Protein AF-A0A2V8IZX6-F1 (afdb_monomer)

Structure (mmCIF, N/CA/C/O backbone):
data_AF-A0A2V8IZX6-F1
#
_entry.id   AF-A0A2V8IZX6-F1
#
loop_
_atom_site.group_PDB
_atom_site.id
_atom_site.type_symbol
_atom_site.label_atom_id
_atom_site.label_alt_id
_atom_site.label_comp_id
_atom_site.label_asym_id
_atom_site.label_entity_id
_atom_site.label_seq_id
_atom_site.pdbx_PDB_ins_code
_atom_site.Cartn_x
_atom_site.Cartn_y
_atom_site.Cartn_z
_atom_site.occupancy
_atom_site.B_iso_or_equiv
_atom_site.auth_seq_id
_atom_site.auth_comp_id
_atom_site.auth_asym_id
_atom_site.auth_atom_id
_atom_site.pdbx_PDB_model_num
ATOM 1 N N . THR A 1 1 ? -26.760 4.101 12.191 1.00 66.50 1 THR A N 1
ATOM 2 C CA . THR A 1 1 ? -27.016 4.924 10.979 1.00 66.50 1 THR A CA 1
ATOM 3 C C . THR A 1 1 ? -25.782 5.778 10.723 1.00 66.50 1 THR A C 1
ATOM 5 O O . THR A 1 1 ? -24.900 5.763 11.568 1.00 66.50 1 THR A O 1
ATOM 8 N N . ALA A 1 2 ? -25.660 6.506 9.605 1.00 76.25 2 ALA A N 1
ATOM 9 C CA . ALA A 1 2 ? -24.475 7.358 9.379 1.00 76.25 2 ALA A CA 1
ATOM 10 C C . ALA A 1 2 ? -24.250 8.375 10.521 1.00 76.25 2 ALA A C 1
ATOM 12 O O . ALA A 1 2 ? -23.124 8.618 10.926 1.00 76.25 2 ALA A O 1
ATOM 13 N N . GLN A 1 3 ? -25.335 8.869 11.128 1.00 72.94 3 GLN A N 1
ATOM 14 C CA . GLN A 1 3 ? -25.309 9.827 12.242 1.00 72.94 3 GLN A CA 1
ATOM 15 C C . GLN A 1 3 ? -24.683 9.299 13.544 1.00 72.94 3 GLN A C 1
ATOM 17 O O . GLN A 1 3 ? -24.352 10.097 14.414 1.00 72.94 3 GLN A O 1
ATOM 22 N N . THR A 1 4 ? -24.560 7.978 13.707 1.00 79.88 4 THR A N 1
ATOM 23 C CA . THR A 1 4 ? -24.037 7.354 14.934 1.00 79.88 4 THR A CA 1
ATOM 24 C C . THR A 1 4 ? -22.593 6.879 14.789 1.00 79.88 4 THR A C 1
ATOM 26 O O . THR A 1 4 ? -22.077 6.261 15.714 1.00 79.88 4 THR A O 1
ATOM 29 N N . LEU A 1 5 ? -21.968 7.081 13.626 1.00 85.12 5 LEU A N 1
ATOM 30 C CA . LEU A 1 5 ? -20.585 6.672 13.391 1.00 85.12 5 LEU A CA 1
ATOM 31 C C . LEU A 1 5 ? -19.606 7.715 13.946 1.00 85.12 5 LEU A C 1
ATOM 33 O O . LEU A 1 5 ? -19.949 8.901 14.010 1.00 85.12 5 LEU A O 1
ATOM 37 N N . PRO A 1 6 ? -18.384 7.300 14.325 1.00 87.75 6 PRO A N 1
ATOM 38 C CA . PRO A 1 6 ? -17.321 8.239 14.647 1.00 87.75 6 PRO A CA 1
ATOM 39 C C . PRO A 1 6 ? -17.059 9.183 13.471 1.00 87.75 6 PRO A C 1
ATOM 41 O O . PRO A 1 6 ? -16.964 8.744 12.327 1.00 87.75 6 PRO A O 1
ATOM 44 N N . LYS A 1 7 ? -16.930 10.480 13.769 1.00 89.75 7 LYS A N 1
ATOM 45 C CA . LYS A 1 7 ? -16.654 11.532 12.779 1.00 89.75 7 LYS A CA 1
ATOM 46 C C . LYS A 1 7 ? -15.179 11.524 12.386 1.00 89.75 7 LYS A C 1
ATOM 48 O O . LYS A 1 7 ? -14.404 12.359 12.851 1.00 89.75 7 LYS A O 1
ATOM 53 N N . TRP A 1 8 ? -14.786 10.518 11.621 1.00 94.25 8 TRP A N 1
ATOM 54 C CA . TRP A 1 8 ? -13.411 10.324 11.155 1.00 94.25 8 TRP A CA 1
ATOM 55 C C . TRP A 1 8 ? -13.201 10.796 9.722 1.00 94.25 8 TRP A C 1
ATOM 57 O O . TRP A 1 8 ? -12.090 10.708 9.214 1.00 94.25 8 TRP A O 1
ATOM 67 N N . GLU A 1 9 ? -14.241 11.289 9.054 1.00 95.50 9 GLU A N 1
ATOM 68 C CA . GLU A 1 9 ? -14.089 11.819 7.710 1.00 95.50 9 GLU A CA 1
ATOM 69 C C . GLU A 1 9 ? -13.150 13.038 7.693 1.00 95.50 9 GLU A C 1
ATOM 71 O O . GLU A 1 9 ? -13.194 13.920 8.568 1.00 95.50 9 GLU A O 1
ATOM 76 N N . GLY A 1 10 ? -12.284 13.081 6.682 1.00 96.25 10 GLY A N 1
ATOM 77 C CA . GLY A 1 10 ? -11.311 14.149 6.478 1.00 96.25 10 GLY A CA 1
ATOM 78 C C . GLY A 1 10 ? -9.961 13.640 5.990 1.00 96.25 10 GLY A C 1
ATOM 79 O O . GLY A 1 10 ? -9.836 12.515 5.507 1.00 96.25 10 GLY A O 1
ATOM 80 N N . TRP A 1 11 ? -8.952 14.493 6.141 1.00 97.19 11 TRP A N 1
ATOM 81 C CA . TRP A 1 11 ? -7.611 14.286 5.601 1.00 97.19 11 TRP A CA 1
ATOM 82 C C . TRP A 1 11 ? -6.598 14.134 6.725 1.00 97.19 11 TRP A C 1
ATOM 84 O O . TRP A 1 11 ? -6.593 14.919 7.677 1.00 97.19 11 TRP A O 1
ATOM 94 N N . TYR A 1 12 ? -5.727 13.136 6.613 1.00 97.31 12 TYR A N 1
ATOM 95 C CA . TYR A 1 12 ? -4.764 12.774 7.649 1.00 97.31 12 TYR A CA 1
ATOM 96 C C . TYR A 1 12 ? -3.358 12.613 7.080 1.00 97.31 12 TYR A C 1
ATOM 98 O O . TYR A 1 12 ? -3.178 12.305 5.911 1.00 97.31 12 TYR A O 1
ATOM 106 N N . THR A 1 13 ? -2.340 12.750 7.926 1.00 95.69 13 THR A N 1
ATOM 107 C CA . THR A 1 13 ? -0.953 12.390 7.583 1.00 95.69 13 THR A CA 1
ATOM 108 C C . THR A 1 13 ? -0.355 11.508 8.664 1.00 95.69 13 THR A C 1
ATOM 110 O O . THR A 1 13 ? -0.619 11.737 9.847 1.00 95.69 13 THR A O 1
ATOM 113 N N . ARG A 1 14 ? 0.504 10.557 8.291 1.00 95.38 14 ARG A N 1
ATOM 114 C CA . ARG A 1 14 ? 1.238 9.735 9.265 1.00 95.38 14 ARG A CA 1
ATOM 115 C C . ARG A 1 14 ? 2.231 10.578 10.074 1.00 95.38 14 ARG A C 1
ATOM 117 O O . ARG A 1 14 ? 2.970 11.392 9.522 1.00 95.38 14 ARG A O 1
ATOM 124 N N . GLY A 1 15 ? 2.244 10.365 11.383 1.00 93.81 15 GLY A N 1
ATOM 125 C CA . GLY A 1 15 ? 3.168 10.943 12.354 1.00 93.81 15 GLY A CA 1
ATOM 126 C C . GLY A 1 15 ? 4.200 9.928 12.854 1.00 93.81 15 GLY A C 1
ATOM 127 O O . GLY A 1 15 ? 4.375 8.866 12.263 1.00 93.81 15 GLY A O 1
ATOM 128 N N . ALA A 1 16 ? 4.896 10.287 13.941 1.00 93.31 16 ALA A N 1
ATOM 129 C CA . ALA A 1 16 ? 5.906 9.463 14.625 1.00 93.31 16 ALA A CA 1
ATOM 130 C C . ALA A 1 16 ? 6.938 8.804 13.687 1.00 93.31 16 ALA A C 1
ATOM 132 O O . ALA A 1 16 ? 7.271 7.632 13.848 1.00 93.31 16 ALA A O 1
ATOM 133 N N . ARG A 1 17 ? 7.442 9.558 12.694 1.00 93.44 17 ARG A N 1
ATOM 134 C CA . ARG A 1 17 ? 8.312 9.038 11.620 1.00 93.44 17 ARG A CA 1
ATOM 135 C C . ARG A 1 17 ? 9.545 8.300 12.137 1.00 93.44 17 ARG A C 1
ATOM 137 O O . ARG A 1 17 ? 9.903 7.288 11.553 1.00 93.44 17 ARG A O 1
ATOM 144 N N . GLU A 1 18 ? 10.159 8.774 13.218 1.00 93.75 18 GLU A N 1
ATOM 145 C CA . GLU A 1 18 ? 11.368 8.163 13.797 1.00 93.75 18 GLU A CA 1
ATOM 146 C C . GLU A 1 18 ? 11.088 6.847 14.545 1.00 93.75 18 GLU A C 1
ATOM 148 O O . GLU A 1 18 ? 12.003 6.074 14.803 1.00 93.75 18 GLU A O 1
ATOM 153 N N . GLU A 1 19 ? 9.821 6.554 14.856 1.00 93.12 19 GLU A N 1
ATOM 154 C CA . GLU A 1 19 ? 9.397 5.317 15.528 1.00 93.12 19 GLU A CA 1
ATOM 155 C C . GLU A 1 19 ? 8.965 4.226 14.529 1.00 93.12 19 GLU A C 1
ATOM 157 O O . GLU A 1 19 ? 8.764 3.072 14.907 1.00 93.12 19 GLU A O 1
ATOM 162 N N . GLN A 1 20 ? 8.822 4.562 13.240 1.00 94.75 20 GLN A N 1
ATOM 163 C CA . GLN A 1 20 ? 8.325 3.627 12.229 1.00 94.75 20 GLN A CA 1
ATOM 164 C C . GLN A 1 20 ? 9.469 2.770 11.677 1.00 94.75 20 GLN A C 1
ATOM 166 O O . GLN A 1 20 ? 10.195 3.186 10.772 1.00 94.75 20 GLN A O 1
ATOM 171 N N . TRP A 1 21 ? 9.634 1.544 12.178 1.00 93.31 21 TRP A N 1
ATOM 172 C CA . TRP A 1 21 ? 10.632 0.622 11.616 1.00 93.31 21 TRP A CA 1
ATOM 173 C C . TRP A 1 21 ? 10.356 0.270 10.151 1.00 93.31 21 TRP A C 1
ATOM 175 O O . TRP A 1 21 ? 11.279 -0.019 9.391 1.00 93.31 21 TRP A O 1
ATOM 185 N N . THR A 1 22 ? 9.091 0.353 9.736 1.00 93.69 22 THR A N 1
ATOM 186 C CA . THR A 1 22 ? 8.635 0.069 8.374 1.00 93.69 22 THR A CA 1
ATOM 187 C C . THR A 1 22 ? 9.190 1.031 7.327 1.00 93.69 22 THR A C 1
ATOM 189 O O . THR A 1 22 ? 9.052 0.795 6.129 1.00 93.69 22 THR A O 1
ATOM 192 N N . TYR A 1 23 ? 9.834 2.116 7.757 1.00 92.81 23 TYR A N 1
ATOM 193 C CA . TYR A 1 23 ? 10.462 3.089 6.871 1.00 92.81 23 TYR A CA 1
ATOM 194 C C . TYR A 1 23 ? 11.852 2.645 6.397 1.00 92.81 23 TYR A C 1
ATOM 196 O O . TYR A 1 23 ? 12.439 3.303 5.544 1.00 92.81 23 TYR A O 1
ATOM 204 N N . GLY A 1 24 ? 12.393 1.544 6.933 1.00 89.44 24 GLY A N 1
ATOM 205 C CA . GLY A 1 24 ? 13.645 0.923 6.481 1.00 89.44 24 GLY A CA 1
ATOM 206 C C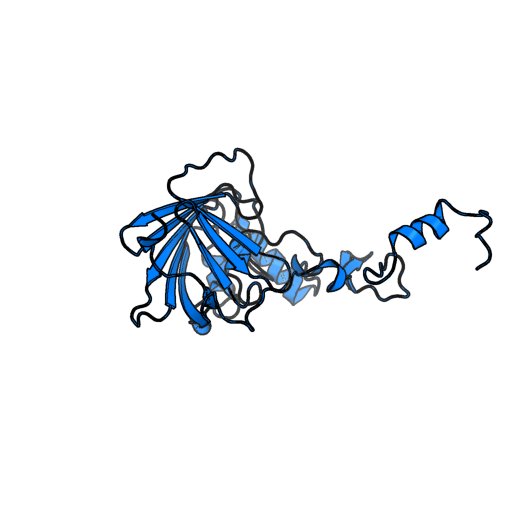 . GLY A 1 24 ? 14.921 1.683 6.861 1.00 89.44 24 GLY A C 1
ATOM 207 O O . GLY A 1 24 ? 15.956 1.065 7.066 1.00 89.44 24 GLY A O 1
ATOM 208 N N . ARG A 1 25 ? 14.850 3.007 7.054 1.00 89.81 25 ARG A N 1
ATOM 209 C CA . ARG A 1 25 ? 15.983 3.849 7.486 1.00 89.81 25 ARG A CA 1
ATOM 210 C C . ARG A 1 25 ? 16.183 3.943 9.005 1.00 89.81 25 ARG A C 1
ATOM 212 O O . ARG A 1 25 ? 17.215 4.433 9.449 1.00 89.81 25 ARG A O 1
ATOM 219 N N . ASN A 1 26 ? 15.191 3.526 9.796 1.00 91.69 26 ASN A N 1
ATOM 220 C CA . ASN A 1 26 ? 15.178 3.720 11.256 1.00 91.69 26 ASN A CA 1
ATOM 221 C C . ASN A 1 26 ? 15.740 2.525 12.044 1.00 91.69 26 ASN A C 1
ATOM 223 O O . ASN A 1 26 ? 16.040 2.652 13.228 1.00 91.69 26 ASN A O 1
ATOM 227 N N . LEU A 1 27 ? 15.876 1.359 11.405 1.00 90.81 27 LEU A N 1
ATOM 228 C CA . LEU A 1 27 ? 16.481 0.164 11.990 1.00 90.81 27 LEU A CA 1
ATOM 229 C C . LEU A 1 27 ? 17.697 -0.265 11.174 1.00 90.81 27 LEU A C 1
ATOM 231 O O . LEU A 1 27 ? 17.768 -0.039 9.972 1.00 90.81 27 LEU A O 1
ATOM 235 N N . GLN A 1 28 ? 18.636 -0.945 11.831 1.00 93.06 28 GLN A N 1
ATOM 236 C CA . GLN A 1 28 ? 19.720 -1.625 11.129 1.00 93.06 28 GLN A CA 1
ATOM 237 C C . GLN A 1 28 ? 19.166 -2.802 10.316 1.00 93.06 28 GLN A C 1
ATOM 239 O O . GLN A 1 28 ? 18.327 -3.561 10.808 1.00 93.06 28 GLN A O 1
ATOM 244 N N . THR A 1 29 ? 19.699 -3.009 9.111 1.00 93.19 29 THR A N 1
ATOM 245 C CA . THR A 1 29 ? 19.337 -4.133 8.233 1.00 93.19 29 THR A CA 1
ATOM 246 C C . THR A 1 29 ? 19.478 -5.488 8.929 1.00 93.19 29 THR A C 1
ATOM 248 O O . THR A 1 29 ? 18.599 -6.336 8.819 1.00 93.19 29 THR A O 1
ATOM 251 N N . SER A 1 30 ? 20.536 -5.685 9.723 1.00 94.88 30 SER A N 1
ATOM 252 C CA . SER A 1 30 ? 20.758 -6.911 10.506 1.00 94.88 30 SER A CA 1
ATOM 253 C C . SER A 1 30 ? 19.630 -7.192 11.504 1.00 94.88 30 SER A C 1
ATOM 255 O O . SER A 1 30 ? 19.213 -8.341 11.659 1.00 94.88 30 SER A O 1
ATOM 257 N N . THR A 1 31 ? 19.099 -6.149 12.147 1.00 95.38 31 THR A N 1
ATOM 258 C CA . THR A 1 31 ? 17.934 -6.261 13.029 1.00 95.38 31 THR A CA 1
ATOM 259 C C . THR A 1 31 ? 16.715 -6.709 12.237 1.00 95.38 31 THR A C 1
ATOM 261 O O . THR A 1 31 ? 16.023 -7.621 12.679 1.00 95.38 31 THR A O 1
ATOM 264 N N . MET A 1 32 ? 16.480 -6.134 11.055 1.00 94.56 32 MET A N 1
ATOM 265 C CA . MET A 1 32 ? 15.365 -6.526 10.190 1.00 94.56 32 MET A CA 1
ATOM 266 C C . MET A 1 32 ? 15.470 -7.991 9.755 1.00 94.56 32 MET A C 1
ATOM 268 O O . MET A 1 32 ? 14.521 -8.750 9.929 1.00 94.56 32 MET A O 1
ATOM 272 N N . LEU A 1 33 ? 16.649 -8.415 9.289 1.00 96.56 33 LEU A N 1
ATOM 273 C CA . LEU A 1 33 ? 16.922 -9.801 8.908 1.00 96.56 33 LEU A CA 1
ATOM 274 C C . LEU A 1 33 ? 16.631 -10.763 10.064 1.00 96.56 33 LEU A C 1
ATOM 276 O O . LEU A 1 33 ? 16.010 -11.802 9.860 1.00 96.56 33 LEU A O 1
ATOM 280 N N . SER A 1 34 ? 16.993 -10.410 11.300 1.00 96.94 34 SER A N 1
ATOM 281 C CA . SER A 1 34 ? 16.751 -11.270 12.468 1.00 96.94 34 SER A CA 1
ATOM 282 C C . SER A 1 34 ? 15.268 -11.549 12.761 1.00 96.94 34 SER A C 1
ATOM 284 O O . SER A 1 34 ? 14.967 -12.469 13.515 1.00 96.94 34 SER A O 1
ATOM 286 N N . LEU A 1 35 ? 14.346 -10.780 12.170 1.00 96.44 35 LEU A N 1
ATOM 287 C CA . LEU A 1 35 ? 12.898 -10.965 12.305 1.00 96.44 35 LEU A CA 1
ATOM 288 C C . LEU A 1 35 ? 12.323 -11.980 11.304 1.00 96.44 35 LEU A C 1
ATOM 290 O O . LEU A 1 35 ? 11.164 -12.378 11.442 1.00 96.44 35 LEU A O 1
ATOM 294 N N . LEU A 1 36 ? 13.108 -12.387 10.305 1.00 98.44 36 LEU A N 1
ATOM 295 C CA . LEU A 1 36 ? 12.652 -13.192 9.177 1.00 98.44 36 LEU A CA 1
ATOM 296 C C . LEU A 1 36 ? 13.034 -14.667 9.328 1.00 98.44 36 LEU A C 1
ATOM 298 O O . LEU A 1 36 ? 14.028 -15.008 9.973 1.00 98.44 36 LEU A O 1
ATOM 302 N N . THR A 1 37 ? 12.260 -15.552 8.705 1.00 98.75 37 THR A N 1
ATOM 303 C CA . THR A 1 37 ? 12.635 -16.965 8.550 1.00 98.75 37 THR A CA 1
ATOM 304 C C . THR A 1 37 ? 13.848 -17.105 7.614 1.00 98.75 37 THR A C 1
ATOM 306 O O . THR A 1 37 ? 14.121 -16.193 6.829 1.00 98.75 37 THR A O 1
ATOM 309 N N . PRO A 1 38 ? 14.594 -18.229 7.643 1.00 98.56 38 PRO A N 1
ATOM 310 C CA . PRO A 1 38 ? 15.837 -18.364 6.873 1.00 98.56 38 PRO A CA 1
ATOM 311 C C . PRO A 1 38 ? 15.697 -18.099 5.367 1.00 98.56 38 PRO A C 1
ATOM 313 O O . PRO A 1 38 ? 16.578 -17.494 4.760 1.00 98.56 38 PRO A O 1
ATOM 316 N N . GLU A 1 39 ? 14.581 -18.507 4.762 1.00 98.50 39 GLU A N 1
ATOM 317 C CA . GLU A 1 39 ? 14.314 -18.246 3.346 1.00 98.50 39 GLU A CA 1
ATOM 318 C C . GLU A 1 39 ? 14.141 -16.745 3.070 1.00 98.50 39 GLU A C 1
ATOM 320 O O . GLU A 1 39 ? 14.780 -16.195 2.175 1.00 98.50 39 GLU A O 1
ATOM 325 N N . TYR A 1 40 ? 13.333 -16.050 3.870 1.00 98.50 40 TYR A N 1
ATOM 326 C CA . TYR A 1 40 ? 13.078 -14.620 3.684 1.00 98.50 40 TYR A CA 1
ATOM 327 C C . TYR A 1 40 ? 14.290 -13.757 4.071 1.00 98.50 40 TYR A C 1
ATOM 329 O O . TYR A 1 40 ? 14.522 -12.719 3.451 1.00 98.50 40 TYR A O 1
ATOM 337 N N . GLN A 1 41 ? 15.132 -14.219 5.005 1.00 98.25 41 GLN A N 1
ATOM 338 C CA . GLN A 1 41 ? 16.459 -13.642 5.258 1.00 98.25 41 GLN A CA 1
ATOM 339 C C . GLN A 1 41 ? 17.341 -13.687 4.012 1.00 98.25 41 GLN A C 1
ATOM 341 O O . GLN A 1 41 ? 17.965 -12.684 3.658 1.00 98.25 41 GLN A O 1
ATOM 346 N N . GLN A 1 42 ? 17.391 -14.836 3.332 1.00 98.19 42 GLN A N 1
ATOM 347 C CA . GLN A 1 42 ? 18.157 -14.986 2.100 1.00 98.19 42 GLN A CA 1
ATOM 348 C C . GLN A 1 42 ? 17.646 -14.033 1.010 1.00 98.19 42 GLN A C 1
ATOM 350 O O . GLN A 1 42 ? 18.454 -13.346 0.386 1.00 98.19 42 GLN A O 1
ATOM 355 N N . ARG A 1 43 ? 16.324 -13.944 0.813 1.00 97.50 43 ARG A N 1
ATOM 356 C CA . ARG A 1 43 ? 15.719 -13.059 -0.198 1.00 97.50 43 ARG A CA 1
ATOM 357 C C . ARG A 1 43 ? 15.960 -11.576 0.091 1.00 97.50 43 ARG A C 1
ATOM 359 O O . ARG A 1 43 ? 16.366 -10.847 -0.810 1.00 97.50 43 ARG A O 1
ATOM 366 N N . MET A 1 44 ? 15.800 -11.134 1.342 1.00 96.62 44 MET A N 1
ATOM 367 C CA . MET A 1 44 ? 16.110 -9.748 1.717 1.00 96.62 44 MET A CA 1
ATOM 368 C C . MET A 1 44 ? 17.605 -9.444 1.529 1.00 96.62 44 MET A C 1
ATOM 370 O O . MET A 1 44 ? 17.948 -8.429 0.938 1.00 96.62 44 MET A O 1
ATOM 374 N N . THR A 1 45 ? 18.498 -10.359 1.924 1.00 96.88 45 THR A N 1
ATOM 375 C CA . THR A 1 45 ? 19.949 -10.195 1.712 1.00 96.88 45 THR A CA 1
ATOM 376 C C . THR A 1 45 ? 20.292 -10.080 0.224 1.00 96.88 45 THR A C 1
ATOM 378 O O . THR A 1 45 ? 21.139 -9.275 -0.160 1.00 96.88 45 THR A O 1
ATOM 381 N N . GLN A 1 46 ? 19.638 -10.874 -0.629 1.00 96.00 46 GLN A N 1
ATOM 382 C CA . GLN A 1 46 ? 19.795 -10.788 -2.078 1.00 96.00 46 GLN A CA 1
ATOM 383 C C . GLN A 1 46 ? 19.329 -9.426 -2.610 1.00 96.00 46 GLN A C 1
ATOM 385 O O . GLN A 1 46 ? 20.037 -8.813 -3.409 1.00 96.00 46 GLN A O 1
ATOM 390 N N . MET A 1 47 ? 18.171 -8.941 -2.156 1.00 94.62 47 MET A N 1
ATOM 391 C CA . MET A 1 47 ? 17.654 -7.625 -2.529 1.00 94.62 47 MET A CA 1
ATOM 392 C C . MET A 1 47 ? 18.630 -6.510 -2.133 1.00 94.62 47 MET A C 1
ATOM 394 O O . MET A 1 47 ? 19.023 -5.711 -2.983 1.00 94.62 47 MET A O 1
ATOM 398 N N . ASP A 1 48 ? 19.103 -6.521 -0.887 1.00 94.56 48 ASP A N 1
ATOM 399 C CA . ASP A 1 48 ? 20.050 -5.534 -0.362 1.00 94.56 48 ASP A CA 1
ATOM 400 C C . ASP A 1 48 ? 21.396 -5.572 -1.098 1.00 94.56 48 ASP A C 1
ATOM 402 O O . ASP A 1 48 ? 22.000 -4.531 -1.358 1.00 94.56 48 ASP A O 1
ATOM 406 N N . TYR A 1 49 ? 21.871 -6.760 -1.486 1.00 95.94 49 TYR A N 1
ATOM 407 C CA . TYR A 1 49 ? 23.071 -6.895 -2.313 1.00 95.94 49 TYR A CA 1
ATOM 408 C C . TYR A 1 49 ? 22.878 -6.251 -3.689 1.00 95.94 49 TYR A C 1
ATOM 410 O O . TYR A 1 49 ? 23.765 -5.545 -4.184 1.00 95.94 49 TYR A O 1
ATOM 418 N N . HIS A 1 50 ? 21.725 -6.480 -4.322 1.00 95.12 50 HIS A N 1
ATOM 419 C CA . HIS A 1 50 ? 21.465 -5.918 -5.639 1.00 95.12 50 HIS A CA 1
ATOM 420 C C . HIS A 1 50 ? 21.347 -4.397 -5.611 1.00 95.12 50 HIS A C 1
ATOM 422 O O . HIS A 1 50 ? 21.887 -3.744 -6.510 1.00 95.12 50 HIS A O 1
ATOM 428 N N . GLU A 1 51 ? 20.757 -3.858 -4.547 1.00 92.44 51 GLU A N 1
ATOM 429 C CA . GLU A 1 51 ? 20.696 -2.431 -4.259 1.00 92.44 51 GLU A CA 1
ATOM 430 C C . GLU A 1 51 ? 22.094 -1.833 -4.031 1.00 92.44 51 GLU A C 1
ATOM 432 O O . GLU A 1 51 ? 22.537 -0.956 -4.771 1.00 92.44 51 GLU A O 1
ATOM 437 N N . ALA A 1 52 ? 22.813 -2.325 -3.019 1.00 93.25 52 ALA A N 1
ATOM 438 C CA . ALA A 1 52 ? 23.981 -1.641 -2.469 1.00 93.25 52 ALA A CA 1
ATOM 439 C C . ALA A 1 52 ? 25.303 -2.003 -3.158 1.00 93.25 52 ALA A C 1
ATOM 441 O O . ALA A 1 52 ? 26.245 -1.211 -3.135 1.00 93.25 52 ALA A O 1
ATOM 442 N N . VAL A 1 53 ? 25.405 -3.201 -3.742 1.00 95.94 53 VAL A N 1
ATOM 443 C CA . VAL A 1 53 ? 26.661 -3.707 -4.319 1.00 95.94 53 VAL A CA 1
ATOM 444 C C . VAL A 1 53 ? 26.594 -3.714 -5.834 1.00 95.94 53 VAL A C 1
ATOM 446 O O . VAL A 1 53 ? 27.480 -3.182 -6.500 1.00 95.94 53 VAL A O 1
ATOM 449 N N . SER A 1 54 ? 25.542 -4.311 -6.397 1.00 94.69 54 SER 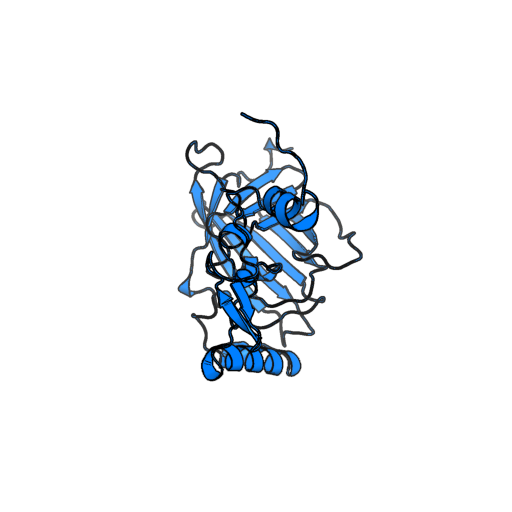A N 1
ATOM 450 C CA . SER A 1 54 ? 25.442 -4.426 -7.852 1.00 94.69 54 SER A CA 1
ATOM 451 C C . SER A 1 54 ? 24.904 -3.161 -8.523 1.00 94.69 54 SER A C 1
ATOM 453 O O . SER A 1 54 ? 25.056 -3.032 -9.738 1.00 94.69 54 SER A O 1
ATOM 455 N N . ASN A 1 55 ? 24.316 -2.228 -7.761 1.00 92.25 55 ASN A N 1
ATOM 456 C CA . ASN A 1 55 ? 23.637 -1.027 -8.260 1.00 92.25 55 ASN A CA 1
ATOM 457 C C . ASN A 1 55 ? 22.547 -1.355 -9.304 1.00 92.25 55 ASN A C 1
ATOM 459 O O . ASN A 1 55 ? 22.444 -0.707 -10.346 1.00 92.25 55 ASN A O 1
ATOM 463 N N . ALA A 1 56 ? 21.792 -2.431 -9.077 1.00 94.06 56 ALA A N 1
ATOM 464 C CA . ALA A 1 56 ? 20.713 -2.898 -9.948 1.00 94.06 56 ALA A CA 1
ATOM 465 C C . ALA A 1 56 ? 19.380 -2.959 -9.170 1.00 94.06 56 ALA A C 1
ATOM 467 O O . ALA A 1 56 ? 18.828 -4.046 -8.988 1.00 94.06 56 ALA A O 1
ATOM 468 N N . PRO A 1 57 ? 18.882 -1.810 -8.670 1.00 93.06 57 PRO A N 1
ATOM 469 C CA . PRO A 1 57 ? 17.700 -1.748 -7.815 1.00 93.06 57 PRO A CA 1
ATOM 470 C C . PRO A 1 57 ? 16.421 -2.096 -8.586 1.00 93.06 57 PRO A C 1
ATOM 472 O O . PRO A 1 57 ? 16.018 -1.374 -9.488 1.00 93.06 57 PRO A O 1
ATOM 475 N N . GLN A 1 58 ? 15.730 -3.174 -8.223 1.00 91.88 58 GLN A N 1
ATOM 476 C CA . GLN A 1 58 ? 14.480 -3.577 -8.884 1.00 91.88 58 GLN A CA 1
ATOM 477 C C . GLN A 1 58 ? 13.251 -3.029 -8.139 1.00 91.88 58 GLN A C 1
ATOM 479 O O . GLN A 1 58 ? 12.412 -3.780 -7.643 1.00 91.88 58 GLN A O 1
ATOM 484 N N . TRP A 1 59 ? 13.163 -1.701 -7.995 1.00 89.50 59 TRP A N 1
ATOM 485 C CA . TRP A 1 59 ? 12.065 -1.062 -7.262 1.00 89.50 59 TRP A CA 1
ATOM 486 C C . TRP A 1 59 ? 10.743 -1.166 -8.025 1.00 89.50 59 TRP A C 1
ATOM 488 O O . TRP A 1 59 ? 10.628 -0.673 -9.144 1.00 89.50 59 TRP A O 1
ATOM 498 N N . MET A 1 60 ? 9.715 -1.728 -7.390 1.00 87.94 60 MET A N 1
ATOM 499 C CA . MET A 1 60 ? 8.399 -1.936 -8.013 1.00 87.94 60 MET A CA 1
ATOM 500 C C . MET A 1 60 ? 7.792 -0.641 -8.576 1.00 87.94 60 MET A C 1
ATOM 502 O O . MET A 1 60 ? 7.341 -0.622 -9.723 1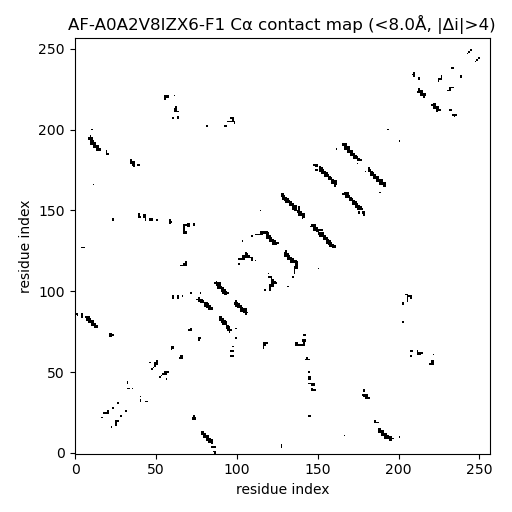.00 87.94 60 MET A O 1
ATOM 506 N N . ALA A 1 61 ? 7.922 0.459 -7.828 1.00 85.06 61 ALA A N 1
ATOM 507 C CA . ALA A 1 61 ? 7.450 1.781 -8.230 1.00 85.06 61 ALA A CA 1
ATOM 508 C C . ALA A 1 61 ? 8.151 2.329 -9.485 1.00 85.06 61 ALA A C 1
ATOM 510 O O . ALA A 1 61 ? 7.558 3.113 -10.219 1.00 85.06 61 ALA A O 1
ATOM 511 N N . ALA A 1 62 ? 9.393 1.917 -9.768 1.00 88.94 62 ALA A N 1
ATOM 512 C CA . ALA A 1 62 ? 10.095 2.340 -10.979 1.00 88.94 62 ALA A CA 1
ATOM 513 C C . ALA A 1 62 ? 9.447 1.733 -12.231 1.00 88.94 62 ALA A C 1
ATOM 515 O O . ALA A 1 62 ? 9.286 2.413 -13.240 1.00 88.94 62 ALA A O 1
ATOM 516 N N . PHE A 1 63 ? 9.022 0.474 -12.158 1.00 90.44 63 PHE A N 1
ATOM 517 C CA . PHE A 1 63 ? 8.440 -0.249 -13.292 1.00 90.44 63 PHE A CA 1
ATOM 518 C C . PHE A 1 63 ? 6.916 -0.143 -13.367 1.00 90.44 63 PHE A C 1
ATOM 520 O O . PHE A 1 63 ? 6.309 -0.747 -14.253 1.00 90.44 63 PHE A O 1
ATOM 527 N N . CYS A 1 64 ? 6.294 0.612 -12.456 1.00 89.88 64 CYS A N 1
ATOM 528 C CA . CYS A 1 64 ? 4.842 0.660 -12.290 1.00 89.88 64 CYS A CA 1
ATOM 529 C C . CYS A 1 64 ? 4.234 -0.732 -12.074 1.00 89.88 64 CYS A C 1
ATOM 531 O O . CYS A 1 64 ? 3.142 -1.034 -12.563 1.00 89.88 64 CYS A O 1
ATOM 533 N N . TYR A 1 65 ? 4.964 -1.606 -11.378 1.00 90.75 65 TYR A N 1
ATOM 534 C CA . TYR A 1 65 ? 4.393 -2.858 -10.913 1.00 90.75 65 TYR A CA 1
ATOM 535 C C . TYR A 1 65 ? 3.421 -2.589 -9.765 1.00 90.75 65 TYR A C 1
ATOM 537 O O . TYR A 1 65 ? 3.547 -1.575 -9.078 1.00 90.75 65 TYR A O 1
ATOM 545 N N . PRO A 1 66 ? 2.460 -3.495 -9.524 1.00 90.12 66 PRO A N 1
ATOM 546 C CA . PRO A 1 66 ? 1.589 -3.377 -8.370 1.00 90.12 66 PRO A CA 1
ATOM 547 C C . PRO A 1 66 ? 2.401 -3.268 -7.078 1.00 90.12 66 PRO A C 1
ATOM 549 O O . PRO A 1 66 ? 3.401 -3.954 -6.887 1.00 90.12 66 PRO A O 1
ATOM 552 N N . GLU A 1 67 ? 1.967 -2.394 -6.182 1.00 88.69 67 GLU A N 1
ATOM 553 C CA . GLU A 1 67 ? 2.759 -2.014 -5.012 1.00 88.69 67 GLU A CA 1
ATOM 554 C C . GLU A 1 67 ? 2.567 -2.970 -3.813 1.00 88.69 67 GLU A C 1
ATOM 556 O O . GLU A 1 67 ? 3.452 -3.100 -2.970 1.00 88.69 67 GLU A O 1
ATOM 561 N N . GLY A 1 68 ? 1.443 -3.694 -3.755 1.00 93.00 68 GLY A N 1
ATOM 562 C CA . GLY A 1 68 ? 1.127 -4.668 -2.702 1.00 93.00 68 GLY A CA 1
ATOM 563 C C . GLY A 1 68 ? 0.676 -4.053 -1.364 1.00 93.00 68 GLY A C 1
ATOM 564 O O . GLY A 1 68 ? 0.903 -2.879 -1.077 1.00 93.00 68 GLY A O 1
ATOM 565 N N . PHE A 1 69 ? 0.034 -4.857 -0.507 1.00 95.88 69 PHE A N 1
ATOM 566 C CA . PHE A 1 69 ? -0.577 -4.394 0.749 1.00 95.88 69 PHE A CA 1
ATOM 567 C C . PHE A 1 69 ? 0.401 -3.668 1.684 1.00 95.88 69 PHE A C 1
ATOM 569 O O . PHE A 1 69 ? 0.114 -2.566 2.161 1.00 95.88 69 PHE A O 1
ATOM 576 N N . MET A 1 70 ? 1.563 -4.276 1.948 1.00 95.50 70 MET A N 1
ATOM 577 C CA . MET A 1 70 ? 2.534 -3.751 2.918 1.00 95.50 70 MET A CA 1
ATOM 578 C C . MET A 1 70 ? 3.106 -2.392 2.519 1.00 95.50 70 MET A C 1
ATOM 580 O O . MET A 1 70 ? 3.559 -1.642 3.387 1.00 95.50 70 MET A O 1
ATOM 584 N N . ARG A 1 71 ? 3.012 -2.022 1.237 1.00 93.94 71 ARG A N 1
ATOM 585 C CA . ARG A 1 71 ? 3.446 -0.713 0.775 1.00 93.94 71 ARG A CA 1
ATOM 586 C C . ARG A 1 71 ? 2.672 0.422 1.434 1.00 93.94 71 ARG A C 1
ATOM 588 O O . ARG A 1 71 ? 3.252 1.483 1.628 1.00 93.94 71 ARG A O 1
ATOM 595 N N . TRP A 1 72 ? 1.436 0.210 1.897 1.00 95.44 72 TRP A N 1
ATOM 596 C CA . TRP A 1 72 ? 0.695 1.195 2.706 1.00 95.44 72 TRP A CA 1
ATOM 597 C C . TRP A 1 72 ? 1.482 1.690 3.940 1.00 95.44 72 TRP A C 1
ATOM 599 O O . TRP A 1 72 ? 1.303 2.818 4.398 1.00 95.44 72 TRP A O 1
ATOM 609 N N . TRP A 1 73 ? 2.399 0.875 4.465 1.00 95.06 73 TRP A N 1
ATOM 610 C CA . TRP A 1 73 ? 3.178 1.161 5.674 1.00 95.06 73 TRP A CA 1
ATOM 611 C C . TRP A 1 73 ? 4.592 1.698 5.411 1.00 95.06 73 TRP A C 1
ATOM 613 O O . TRP A 1 73 ? 5.283 2.074 6.358 1.00 95.06 73 TRP A O 1
ATOM 623 N N . ALA A 1 74 ? 5.016 1.787 4.149 1.00 93.44 74 ALA A N 1
ATOM 624 C CA . ALA A 1 74 ? 6.321 2.326 3.755 1.00 93.44 74 ALA A CA 1
ATOM 625 C C . ALA A 1 74 ? 6.343 3.866 3.775 1.00 93.44 74 ALA A C 1
ATOM 627 O O . ALA A 1 74 ? 5.313 4.488 3.543 1.00 93.44 74 ALA A O 1
ATOM 628 N N . GLU A 1 75 ? 7.491 4.509 4.018 1.00 90.62 75 GLU A N 1
ATOM 629 C CA . GLU A 1 75 ? 7.575 5.972 4.241 1.00 90.62 75 GLU A CA 1
ATOM 630 C C . GLU A 1 75 ? 7.075 6.818 3.062 1.00 90.62 75 GLU A C 1
ATOM 632 O O . GLU A 1 75 ? 6.254 7.711 3.250 1.00 90.62 75 GLU A O 1
ATOM 637 N N . PHE A 1 76 ? 7.541 6.523 1.850 1.00 88.31 76 PHE A N 1
ATOM 638 C CA . PHE A 1 76 ? 7.305 7.355 0.662 1.00 88.31 76 PHE A CA 1
ATOM 639 C C . PHE A 1 76 ? 6.212 6.820 -0.266 1.00 88.31 76 PHE A C 1
ATOM 641 O O . PHE A 1 76 ? 6.142 7.199 -1.430 1.00 88.31 76 PHE A O 1
ATOM 648 N N . SER A 1 77 ? 5.367 5.920 0.228 1.00 89.88 77 SER A N 1
ATOM 649 C CA . SER A 1 77 ? 4.291 5.338 -0.572 1.00 89.88 77 SER A CA 1
ATOM 650 C C . SER A 1 77 ? 2.987 6.131 -0.538 1.00 89.88 77 SER A C 1
ATOM 652 O O . SER A 1 77 ? 2.234 6.113 -1.508 1.00 89.88 77 SER A O 1
ATOM 654 N N . ILE A 1 78 ? 2.718 6.816 0.575 1.00 92.69 78 ILE A N 1
ATOM 655 C CA . ILE A 1 78 ? 1.487 7.566 0.817 1.00 92.69 78 ILE A CA 1
ATOM 656 C C . ILE A 1 78 ? 1.799 8.914 1.467 1.00 92.69 78 ILE A C 1
ATOM 658 O O . ILE A 1 78 ? 2.670 9.005 2.338 1.00 92.69 78 ILE A O 1
ATOM 662 N N . ASN A 1 79 ? 1.051 9.937 1.055 1.00 90.00 79 ASN A N 1
ATOM 663 C CA . ASN A 1 79 ? 1.091 11.285 1.616 1.00 90.00 79 ASN A CA 1
ATOM 664 C C . ASN A 1 79 ? -0.139 11.510 2.507 1.00 90.00 79 ASN A C 1
ATOM 666 O O . ASN A 1 79 ? -0.235 10.943 3.598 1.00 90.00 79 ASN A O 1
ATOM 670 N N . GLU A 1 80 ? -1.075 12.340 2.049 1.00 94.38 80 GLU A N 1
ATOM 671 C CA . GLU A 1 80 ? -2.341 12.573 2.727 1.00 94.38 80 GLU A CA 1
ATOM 672 C C . GLU A 1 80 ? -3.271 11.379 2.527 1.00 94.38 80 GLU A C 1
ATOM 674 O O . GLU A 1 80 ? -3.360 10.813 1.438 1.00 94.38 80 GLU A O 1
ATOM 679 N N . ILE A 1 81 ? -3.943 10.982 3.599 1.00 97.25 81 ILE A N 1
ATOM 680 C CA . ILE A 1 81 ? -4.905 9.890 3.636 1.00 97.25 81 ILE A CA 1
ATOM 681 C C . ILE A 1 81 ? -6.283 10.526 3.729 1.00 97.25 81 ILE A C 1
ATOM 683 O O . ILE A 1 81 ? -6.627 11.108 4.761 1.00 97.25 81 ILE A O 1
ATOM 687 N N . GLU A 1 82 ? -7.065 10.408 2.665 1.00 97.50 82 GLU A N 1
ATOM 688 C CA . GLU A 1 82 ? -8.484 10.732 2.695 1.00 97.50 82 GLU A CA 1
ATOM 689 C C . GLU A 1 82 ? -9.239 9.568 3.335 1.00 97.50 82 GLU A C 1
ATOM 691 O O . GLU A 1 82 ? -9.112 8.413 2.914 1.00 97.50 82 GLU A O 1
ATOM 696 N N . VAL A 1 83 ? -10.030 9.873 4.359 1.00 97.75 83 VAL A N 1
ATOM 697 C CA . VAL A 1 83 ? -10.854 8.901 5.072 1.00 97.75 83 VAL A CA 1
ATOM 698 C C . VAL A 1 83 ? -12.319 9.203 4.797 1.00 97.75 83 VAL A C 1
ATOM 700 O O . VAL A 1 83 ? -12.805 10.297 5.082 1.00 97.75 83 VAL A O 1
ATOM 703 N N . ILE A 1 84 ? -13.041 8.205 4.290 1.00 96.38 84 ILE A N 1
ATOM 704 C CA . ILE A 1 84 ? -14.494 8.256 4.110 1.00 96.38 84 ILE A CA 1
ATOM 705 C C . ILE A 1 84 ? -15.121 7.142 4.933 1.00 96.38 84 ILE A C 1
ATOM 707 O O . ILE A 1 84 ? -14.747 5.973 4.815 1.00 96.38 84 ILE A O 1
ATOM 711 N N . VAL A 1 85 ? -16.119 7.491 5.738 1.00 96.62 85 VAL A N 1
ATOM 712 C CA . VAL A 1 85 ? -16.819 6.550 6.610 1.00 96.62 85 VAL A CA 1
ATOM 713 C C . VAL A 1 85 ? -18.278 6.440 6.190 1.00 96.62 85 VAL A C 1
ATOM 715 O O . VAL A 1 85 ? -18.975 7.421 5.962 1.00 96.62 85 VAL A O 1
ATOM 718 N N . THR A 1 86 ? -18.765 5.208 6.094 1.00 95.62 86 THR A N 1
ATOM 719 C CA . THR A 1 86 ? -20.178 4.896 5.870 1.00 95.62 86 THR A CA 1
ATOM 720 C C . THR A 1 86 ? -20.603 3.771 6.815 1.00 95.62 86 THR A C 1
ATOM 722 O O . THR A 1 86 ? -19.751 3.057 7.349 1.00 95.62 86 THR A O 1
ATOM 725 N N . PRO A 1 87 ? -21.913 3.507 6.979 1.00 94.62 87 PRO A N 1
ATOM 726 C CA . PRO A 1 87 ? -22.374 2.364 7.773 1.00 94.62 87 PRO A CA 1
ATOM 727 C C . PRO A 1 87 ? -21.908 0.992 7.264 1.00 94.62 87 PRO A C 1
ATOM 729 O O . PRO A 1 87 ? -22.073 -0.002 7.968 1.00 94.62 87 PRO A O 1
ATOM 732 N N . HIS A 1 88 ? -21.384 0.909 6.039 1.00 96.31 88 HIS A N 1
ATOM 733 C CA . HIS A 1 88 ? -21.028 -0.352 5.388 1.00 96.31 88 HIS A CA 1
ATOM 734 C C . HIS A 1 88 ? -19.536 -0.497 5.099 1.00 96.31 88 HIS A C 1
ATOM 736 O O . HIS A 1 88 ? -19.076 -1.619 4.894 1.00 96.31 88 HIS A O 1
ATOM 742 N N . GLN A 1 89 ? -18.782 0.600 5.087 1.00 97.19 89 GLN A N 1
ATOM 743 C CA . GLN A 1 89 ? -17.348 0.581 4.830 1.00 97.19 89 GLN A CA 1
ATOM 744 C C . GLN A 1 89 ? -16.639 1.817 5.389 1.00 97.19 89 GLN A C 1
ATOM 746 O O . GLN A 1 89 ? -17.230 2.899 5.435 1.00 97.19 89 GLN A O 1
ATOM 751 N N . VAL A 1 90 ? -15.356 1.653 5.707 1.00 98.19 90 VAL A N 1
ATOM 752 C CA . VAL A 1 90 ? -14.383 2.750 5.787 1.00 98.19 90 VAL A CA 1
ATOM 753 C C . VAL A 1 90 ? -13.475 2.658 4.570 1.00 98.19 90 VAL A C 1
ATOM 755 O O . VAL A 1 90 ? -12.949 1.589 4.270 1.00 98.19 90 VAL A O 1
ATOM 758 N N . GLN A 1 91 ? -13.328 3.754 3.842 1.00 98.00 91 GLN A N 1
ATOM 759 C CA . GLN A 1 91 ? -12.473 3.850 2.670 1.00 98.00 91 GLN A CA 1
ATOM 760 C C . GLN A 1 91 ? -11.300 4.771 2.977 1.00 98.00 91 GLN A C 1
ATOM 762 O O . GLN A 1 91 ? -11.486 5.826 3.580 1.00 98.00 91 GLN A O 1
ATOM 767 N N . LEU A 1 92 ? -10.114 4.354 2.548 1.00 97.81 92 LEU A N 1
ATOM 768 C CA . LEU A 1 92 ? -8.871 5.094 2.682 1.00 97.81 92 LEU A CA 1
ATOM 769 C C . LEU A 1 92 ? -8.301 5.288 1.278 1.00 97.81 92 LEU A C 1
ATOM 771 O O . LEU A 1 92 ? -8.061 4.298 0.580 1.00 97.81 92 LEU A O 1
ATOM 775 N N . LEU A 1 93 ? -8.108 6.537 0.869 1.00 97.12 93 LEU A N 1
ATOM 776 C CA . LEU A 1 93 ? -7.482 6.886 -0.403 1.00 97.12 93 LEU A CA 1
ATOM 777 C C . LEU A 1 93 ? -6.178 7.636 -0.136 1.00 97.12 93 LEU A C 1
ATOM 779 O O . LEU A 1 93 ? -6.143 8.577 0.653 1.00 97.12 93 LEU A O 1
ATOM 783 N N . SER A 1 94 ? -5.093 7.192 -0.763 1.00 96.25 94 SER A N 1
ATOM 784 C CA . SER A 1 94 ? -3.807 7.887 -0.740 1.00 96.25 94 SER A CA 1
ATOM 785 C C . SER A 1 94 ? -2.924 7.416 -1.896 1.00 96.25 94 SER A C 1
ATOM 787 O O . SER A 1 94 ? -3.354 6.624 -2.726 1.00 96.25 94 SER A O 1
ATOM 789 N N . GLY A 1 95 ? -1.694 7.907 -1.980 1.00 93.00 95 GLY A N 1
ATOM 790 C CA . GLY A 1 95 ? -0.722 7.479 -2.980 1.00 93.00 95 GLY A CA 1
ATOM 791 C C . GLY A 1 95 ? 0.341 8.530 -3.262 1.00 93.00 95 GLY A C 1
ATOM 792 O O . GLY A 1 95 ? 0.138 9.715 -2.995 1.00 93.00 95 GLY A O 1
ATOM 793 N N . VAL A 1 96 ? 1.471 8.077 -3.802 1.00 88.56 96 VAL A N 1
ATOM 794 C CA . VAL A 1 96 ? 2.547 8.931 -4.339 1.00 88.56 96 VAL A CA 1
ATOM 795 C C . VAL A 1 96 ? 3.040 8.395 -5.679 1.00 88.56 96 VAL A C 1
ATOM 797 O O . VAL A 1 96 ? 3.125 9.157 -6.633 1.00 88.56 96 VAL A O 1
ATOM 800 N N . ALA A 1 97 ? 3.330 7.092 -5.747 1.00 80.62 97 ALA A N 1
ATOM 801 C CA . ALA A 1 97 ? 3.749 6.412 -6.976 1.00 80.62 97 ALA A CA 1
ATOM 802 C C . ALA A 1 97 ? 2.581 5.753 -7.733 1.00 80.62 97 ALA A C 1
ATOM 804 O O . ALA A 1 97 ? 2.643 5.598 -8.946 1.00 80.62 97 ALA A O 1
ATOM 805 N N . ASP A 1 98 ? 1.513 5.382 -7.024 1.00 88.88 98 ASP A N 1
ATOM 806 C CA . ASP A 1 98 ? 0.292 4.798 -7.584 1.00 88.88 98 ASP A CA 1
ATOM 807 C C . ASP A 1 98 ? -0.900 5.121 -6.659 1.00 88.88 98 ASP A C 1
ATOM 809 O O . ASP A 1 98 ? -0.716 5.638 -5.550 1.00 88.88 98 ASP A O 1
ATOM 813 N N . ASN A 1 99 ? -2.123 4.850 -7.112 1.00 91.69 99 ASN A N 1
ATOM 814 C CA . ASN A 1 99 ? -3.358 5.134 -6.392 1.00 91.69 99 ASN A CA 1
ATOM 815 C C . ASN A 1 99 ? -3.720 3.999 -5.443 1.00 91.69 99 ASN A C 1
ATOM 817 O O . ASN A 1 99 ? -4.086 2.898 -5.854 1.00 91.69 99 ASN A O 1
ATOM 821 N N . PHE A 1 100 ? -3.674 4.272 -4.144 1.00 93.81 100 PHE A N 1
ATOM 822 C CA . PHE A 1 100 ? -3.967 3.286 -3.118 1.00 93.81 100 PHE A CA 1
ATOM 823 C C . PHE A 1 100 ? -5.383 3.495 -2.612 1.00 93.81 100 PHE A C 1
ATOM 825 O O . PHE A 1 100 ? -5.652 4.400 -1.822 1.00 93.81 100 PHE A O 1
ATOM 832 N N . LEU A 1 101 ? -6.283 2.613 -3.037 1.00 94.75 101 LEU A N 1
ATOM 833 C CA . LEU A 1 101 ? -7.652 2.552 -2.548 1.00 94.75 101 LEU A CA 1
ATOM 834 C C . LEU A 1 101 ? -7.818 1.341 -1.629 1.00 94.75 101 LEU A C 1
ATOM 836 O O . LEU A 1 101 ? -7.927 0.206 -2.093 1.00 94.75 101 LEU A O 1
ATOM 840 N N . ARG A 1 102 ? -7.902 1.579 -0.320 1.00 96.25 102 ARG A N 1
ATOM 841 C CA . ARG A 1 102 ? -8.217 0.537 0.667 1.00 96.25 102 ARG A CA 1
ATOM 842 C C . ARG A 1 102 ? -9.656 0.673 1.142 1.00 96.25 102 ARG A C 1
ATOM 844 O O . ARG A 1 102 ? -10.157 1.778 1.343 1.00 96.25 102 ARG A O 1
ATOM 851 N N . LYS A 1 103 ? -10.327 -0.460 1.349 1.00 97.62 103 LYS A N 1
ATOM 852 C CA . LYS A 1 103 ? -11.691 -0.516 1.888 1.00 97.62 103 LYS A CA 1
ATOM 853 C C . LYS A 1 103 ? -11.766 -1.531 3.015 1.00 97.62 103 LYS A C 1
ATOM 855 O O . LYS A 1 103 ? -11.500 -2.703 2.790 1.00 97.62 103 LYS A O 1
ATOM 860 N N . VAL A 1 104 ? -12.196 -1.082 4.187 1.00 98.56 104 VAL A N 1
ATOM 861 C CA . VAL A 1 104 ? -12.575 -1.929 5.318 1.00 98.56 104 VAL A CA 1
ATOM 862 C C . VAL A 1 104 ? -14.076 -2.179 5.237 1.00 98.56 104 VAL A C 1
ATOM 864 O O . VAL A 1 104 ? -14.869 -1.257 5.421 1.00 98.56 104 VAL A O 1
ATOM 867 N N . LEU A 1 105 ? -14.481 -3.414 4.950 1.00 98.50 105 LEU A N 1
ATOM 868 C CA . LEU A 1 105 ? -15.886 -3.792 4.792 1.00 98.50 105 LEU A CA 1
ATOM 869 C C . LEU A 1 105 ? -16.523 -4.134 6.148 1.00 98.50 105 LEU A C 1
ATOM 871 O O . LEU A 1 105 ? -16.178 -5.136 6.779 1.00 98.50 105 LEU A O 1
ATOM 875 N N . ILE A 1 106 ? -17.485 -3.322 6.593 1.00 98.19 106 ILE A N 1
ATOM 876 C CA . ILE A 1 106 ? -18.042 -3.408 7.949 1.00 98.19 106 ILE A CA 1
ATOM 877 C C . ILE A 1 106 ? -19.070 -4.537 8.073 1.00 98.19 106 ILE A C 1
ATOM 879 O O . ILE A 1 106 ? -20.027 -4.636 7.296 1.00 98.19 106 ILE A O 1
ATOM 883 N N . GLY A 1 107 ? -18.887 -5.392 9.083 1.00 97.56 107 GLY A N 1
ATOM 884 C CA . GLY A 1 107 ? -19.777 -6.515 9.390 1.00 97.56 107 GLY A CA 1
ATOM 885 C C . GLY A 1 107 ? -19.818 -7.576 8.288 1.00 97.56 107 GLY A C 1
ATOM 886 O O . GLY A 1 107 ? -20.827 -8.263 8.124 1.00 97.56 107 GLY A O 1
ATOM 887 N N . ARG A 1 108 ? -18.762 -7.662 7.472 1.00 97.81 108 ARG A N 1
ATOM 888 C CA . ARG A 1 108 ? -18.613 -8.659 6.405 1.00 97.81 108 ARG A CA 1
ATOM 889 C C . ARG A 1 108 ? -17.688 -9.792 6.843 1.00 97.81 108 ARG A C 1
ATOM 891 O O . ARG A 1 108 ? -17.115 -9.768 7.926 1.00 97.81 108 ARG A O 1
ATOM 898 N N . ARG A 1 109 ? -17.594 -10.812 5.995 1.00 97.69 109 ARG A N 1
ATOM 899 C CA . ARG A 1 109 ? -16.660 -11.935 6.118 1.00 97.69 109 ARG A CA 1
ATOM 900 C C . ARG A 1 109 ? -15.813 -11.980 4.859 1.00 97.69 109 ARG A C 1
ATOM 902 O O . ARG A 1 109 ? -16.302 -11.549 3.818 1.00 97.69 109 ARG A O 1
ATOM 909 N N . HIS A 1 110 ? -14.609 -12.531 4.959 1.00 97.81 110 HIS A N 1
ATOM 910 C CA . HIS A 1 110 ? -13.796 -12.782 3.779 1.00 97.81 110 HIS A CA 1
ATOM 911 C C . HIS A 1 110 ? -14.521 -13.736 2.831 1.00 97.81 110 HIS A C 1
ATOM 913 O O . HIS A 1 110 ? -14.986 -14.802 3.248 1.00 97.81 110 HIS A O 1
ATOM 919 N N . VAL A 1 111 ? -14.640 -13.339 1.568 1.00 96.94 111 VAL A N 1
ATOM 920 C CA . VAL A 1 111 ? -15.255 -14.150 0.508 1.00 96.94 111 VAL A CA 1
ATOM 921 C C . VAL A 1 111 ? -14.325 -14.369 -0.677 1.00 96.94 111 VAL A C 1
ATOM 923 O O . VAL A 1 111 ? -14.605 -15.243 -1.504 1.00 96.94 111 VAL A O 1
ATOM 926 N N . GLN A 1 112 ? -13.230 -13.608 -0.774 1.00 94.88 112 GLN A N 1
ATOM 927 C CA . GLN A 1 112 ? -12.261 -13.791 -1.844 1.00 94.88 112 GLN A CA 1
ATOM 928 C C . GLN A 1 112 ? -11.569 -15.145 -1.697 1.00 94.88 112 GLN A C 1
ATOM 930 O O . GLN A 1 112 ? -11.110 -15.524 -0.623 1.00 94.88 112 GLN A O 1
ATOM 935 N N . LYS A 1 113 ? -11.526 -15.890 -2.804 1.00 92.06 113 LYS A N 1
ATOM 936 C CA . LYS A 1 113 ? -10.902 -17.222 -2.878 1.00 92.06 113 LYS A CA 1
ATOM 937 C C . LYS A 1 113 ? -9.518 -17.193 -3.512 1.00 92.06 113 LYS A C 1
ATOM 939 O O . LYS A 1 113 ? -8.818 -18.198 -3.481 1.00 92.06 113 LYS A O 1
ATOM 944 N N . VAL A 1 114 ? -9.169 -16.071 -4.134 1.00 93.12 114 VAL A N 1
ATOM 945 C CA . VAL A 1 114 ? -7.885 -15.858 -4.792 1.00 93.12 114 VAL A CA 1
ATOM 946 C C . VAL A 1 114 ? -7.230 -14.607 -4.211 1.00 93.12 114 VAL A C 1
ATOM 948 O O . VAL A 1 114 ? -7.949 -13.638 -3.928 1.00 93.12 114 VAL A O 1
ATOM 951 N N . PRO A 1 115 ? -5.899 -14.612 -4.035 1.00 93.69 115 PRO A N 1
ATOM 952 C CA . PRO A 1 115 ? -5.167 -13.457 -3.541 1.00 93.69 115 PRO A CA 1
ATOM 953 C C . PRO A 1 115 ? -5.432 -12.172 -4.336 1.00 93.69 115 PRO A C 1
ATOM 955 O O . PRO A 1 115 ? -5.587 -12.203 -5.556 1.00 93.69 115 PRO A O 1
ATOM 958 N N . GLN A 1 116 ? -5.464 -11.041 -3.635 1.00 94.94 116 GLN A N 1
ATOM 959 C CA . GLN A 1 116 ? -5.599 -9.689 -4.182 1.00 94.94 116 GLN A CA 1
ATOM 960 C C . GLN A 1 116 ? -4.372 -8.858 -3.797 1.00 94.94 116 GLN A C 1
ATOM 962 O O . GLN A 1 116 ? -3.823 -9.045 -2.716 1.00 94.94 116 GLN A O 1
ATOM 967 N N . TRP A 1 117 ? -3.965 -7.885 -4.615 1.00 94.06 117 TRP A N 1
ATOM 968 C CA . TRP A 1 117 ? -2.770 -7.067 -4.335 1.00 94.06 117 TRP A CA 1
ATOM 969 C C . TRP A 1 117 ? -2.784 -6.389 -2.958 1.00 94.06 117 TRP A C 1
ATOM 971 O O . TRP A 1 117 ? -1.777 -6.397 -2.258 1.00 94.06 117 TRP A O 1
ATOM 981 N N . TYR A 1 118 ? -3.941 -5.869 -2.542 1.00 95.12 118 TYR A N 1
ATOM 982 C CA . TYR A 1 118 ? -4.150 -5.270 -1.215 1.00 95.12 118 TYR A CA 1
ATOM 983 C C . TYR A 1 118 ? -4.933 -6.185 -0.264 1.00 95.12 118 TYR A C 1
ATOM 985 O O . TYR A 1 118 ? -5.311 -5.768 0.828 1.00 95.12 118 TYR A O 1
ATOM 993 N N . GLY A 1 119 ? -5.191 -7.426 -0.672 1.00 96.19 119 GLY A N 1
ATOM 994 C CA . GLY A 1 119 ? -6.048 -8.343 0.064 1.00 96.19 119 GLY A CA 1
ATOM 995 C C . GLY A 1 119 ? -7.514 -7.920 0.118 1.00 96.19 119 GLY A C 1
ATOM 996 O O . GLY A 1 119 ? -7.986 -7.037 -0.599 1.00 96.19 119 GLY A O 1
ATOM 997 N N . GLU A 1 120 ? -8.245 -8.598 0.988 1.00 97.62 120 GLU A N 1
ATOM 998 C CA . GLU A 1 120 ? -9.599 -8.255 1.392 1.00 97.62 120 GLU A CA 1
ATOM 999 C C . GLU A 1 120 ? -9.547 -7.803 2.847 1.00 97.62 120 GLU A C 1
ATOM 1001 O O . GLU A 1 120 ? -9.068 -8.554 3.694 1.00 97.62 120 GLU A O 1
ATOM 1006 N N . THR A 1 121 ? -10.052 -6.605 3.144 1.00 98.69 121 THR A N 1
ATOM 1007 C CA . THR A 1 121 ? -10.118 -6.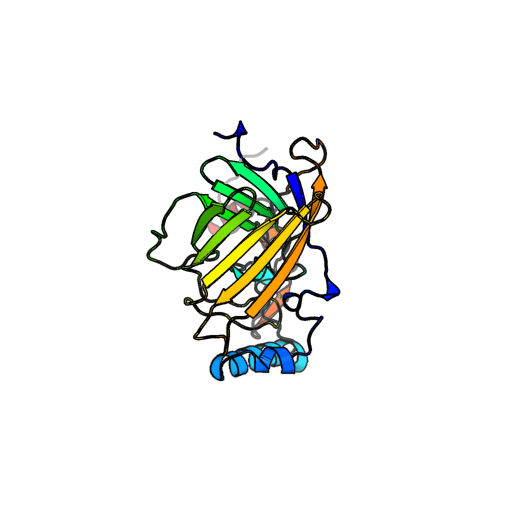090 4.514 1.00 98.69 121 THR A CA 1
ATOM 1008 C C . THR A 1 121 ? -11.567 -6.050 4.992 1.00 98.69 121 THR A C 1
ATOM 1010 O O . THR A 1 121 ? -12.410 -5.352 4.426 1.00 98.69 121 THR A O 1
ATOM 1013 N N . ILE A 1 122 ? -11.870 -6.783 6.061 1.00 98.75 122 ILE A N 1
ATOM 1014 C CA . ILE A 1 122 ? -13.156 -6.717 6.768 1.00 98.75 122 ILE A CA 1
ATOM 1015 C C . ILE A 1 122 ? -12.964 -6.036 8.116 1.00 98.75 122 ILE A C 1
ATOM 1017 O O . ILE A 1 122 ? -11.849 -5.966 8.619 1.00 98.75 122 ILE A O 1
ATOM 1021 N N . GLY A 1 123 ? -14.034 -5.546 8.728 1.00 98.38 123 GLY A N 1
ATOM 1022 C CA . GLY A 1 123 ? -13.920 -4.969 10.060 1.00 98.38 123 GLY A CA 1
ATOM 1023 C C . GLY A 1 123 ? -15.236 -4.801 10.790 1.00 98.38 123 GLY A C 1
ATOM 1024 O O . GLY A 1 123 ? -16.317 -5.084 10.268 1.00 98.38 123 GLY A O 1
ATOM 1025 N N . PHE A 1 124 ? -15.137 -4.331 12.024 1.00 97.44 124 PHE A N 1
ATOM 1026 C CA . PHE A 1 124 ? -16.272 -3.994 12.869 1.00 97.44 124 PHE A CA 1
ATOM 1027 C C . PHE A 1 124 ? -15.918 -2.837 13.804 1.00 97.44 124 PHE A C 1
ATOM 1029 O O . PHE A 1 124 ? -14.748 -2.558 14.060 1.00 97.44 124 PHE A O 1
ATOM 1036 N N . TRP A 1 125 ? -16.955 -2.168 14.301 1.00 96.56 125 TRP A N 1
ATOM 1037 C CA . TRP A 1 125 ? -16.825 -1.109 15.294 1.00 96.56 125 TRP A CA 1
ATOM 1038 C C . TRP A 1 125 ? -17.021 -1.675 16.701 1.00 96.56 125 TRP A C 1
ATOM 1040 O O . TRP A 1 125 ? -17.988 -2.400 16.939 1.00 96.56 125 TRP A O 1
ATOM 1050 N N . ASP A 1 126 ? -16.141 -1.297 17.621 1.00 95.38 126 ASP A N 1
ATOM 1051 C CA . ASP A 1 126 ? -16.296 -1.455 19.066 1.00 95.38 126 ASP A CA 1
ATOM 1052 C C . ASP A 1 126 ? -16.251 -0.061 19.710 1.00 95.38 126 ASP A C 1
ATOM 1054 O O . ASP A 1 126 ? -15.192 0.543 19.893 1.00 95.38 126 ASP A O 1
ATOM 1058 N N . GLY A 1 127 ? -17.429 0.524 19.937 1.00 93.25 127 GLY A N 1
ATOM 1059 C CA . GLY A 1 127 ? -17.551 1.938 20.292 1.00 93.25 127 GLY A CA 1
ATOM 1060 C C . GLY A 1 127 ? -16.948 2.848 19.214 1.00 93.25 127 GLY A C 1
ATOM 1061 O O . GLY A 1 127 ? -17.398 2.841 18.069 1.00 93.25 127 GLY A O 1
ATOM 1062 N N . ASN A 1 128 ? -15.923 3.622 19.586 1.00 92.56 128 ASN A N 1
ATOM 1063 C CA . ASN A 1 128 ? -15.178 4.495 18.668 1.00 92.56 128 ASN A CA 1
ATOM 1064 C C . ASN A 1 128 ? -13.930 3.826 18.071 1.00 92.56 128 ASN A C 1
ATOM 1066 O O . ASN A 1 128 ? -13.134 4.505 17.430 1.00 92.56 128 ASN A O 1
ATOM 1070 N N . THR A 1 129 ? -13.737 2.528 18.291 1.00 96.62 129 THR A N 1
ATOM 1071 C CA . THR A 1 129 ? -12.601 1.766 17.770 1.00 96.62 129 THR A CA 1
ATOM 1072 C C . THR A 1 129 ? -13.031 1.003 16.526 1.00 96.62 129 THR A C 1
ATOM 1074 O O . THR A 1 129 ? -14.033 0.289 16.556 1.00 96.62 129 THR A O 1
ATOM 1077 N N . LEU A 1 130 ? -12.272 1.119 15.437 1.00 98.31 130 LEU A N 1
ATOM 1078 C CA . LEU A 1 130 ? -12.430 0.251 14.270 1.00 98.31 130 LEU A CA 1
ATOM 1079 C C . LEU A 1 130 ? -11.387 -0.856 14.355 1.00 98.31 130 LEU A C 1
ATOM 1081 O O . LEU A 1 130 ? -10.192 -0.577 14.377 1.00 98.31 130 LEU A O 1
ATOM 1085 N N . VAL A 1 131 ? -11.841 -2.104 14.360 1.00 98.69 131 VAL A N 1
ATOM 1086 C CA . VAL A 1 131 ? -10.971 -3.272 14.219 1.00 98.69 131 VAL A CA 1
ATOM 1087 C C . VAL A 1 131 ? -11.111 -3.780 12.795 1.00 98.69 131 VAL A C 1
ATOM 1089 O O . VAL A 1 131 ? -12.214 -4.122 12.361 1.00 98.69 131 VAL A O 1
ATOM 1092 N N . ALA A 1 132 ? -10.004 -3.817 12.066 1.00 98.81 132 ALA A N 1
ATOM 1093 C CA . ALA A 1 132 ? -9.928 -4.306 10.704 1.00 98.81 132 ALA A CA 1
ATOM 1094 C C . ALA A 1 132 ? -9.004 -5.524 10.621 1.00 98.81 132 ALA A C 1
ATOM 1096 O O . ALA A 1 132 ? -7.979 -5.599 11.293 1.00 98.81 132 ALA A O 1
ATOM 1097 N N . TRP A 1 133 ? -9.379 -6.478 9.781 1.00 98.88 133 TRP A N 1
ATOM 1098 C CA . TRP A 1 133 ? -8.614 -7.674 9.473 1.00 98.88 133 TRP A CA 1
ATOM 1099 C C . TRP A 1 133 ? -8.444 -7.765 7.965 1.00 98.88 133 TRP A C 1
ATOM 1101 O O . TRP A 1 133 ? -9.426 -7.871 7.227 1.00 98.88 133 TRP A O 1
ATOM 1111 N N . THR A 1 134 ? -7.193 -7.697 7.520 1.00 98.75 134 THR A N 1
ATOM 1112 C CA . THR A 1 134 ? -6.801 -7.923 6.132 1.00 98.75 134 THR A CA 1
ATOM 1113 C C . THR A 1 134 ? -6.237 -9.330 5.962 1.00 98.75 134 THR A C 1
ATOM 1115 O O . THR A 1 134 ? -5.384 -9.751 6.743 1.00 98.75 134 THR A O 1
ATOM 1118 N N . ALA A 1 135 ? -6.691 -10.034 4.926 1.00 98.12 135 ALA A N 1
ATOM 1119 C CA . ALA A 1 135 ? -6.213 -11.356 4.518 1.00 98.12 135 ALA A CA 1
ATOM 1120 C C . ALA A 1 135 ? -6.258 -11.500 2.984 1.00 98.12 135 ALA A C 1
ATOM 1122 O O . ALA A 1 135 ? -6.671 -10.574 2.284 1.00 98.12 135 ALA A O 1
ATOM 1123 N N . ASN A 1 136 ? -5.882 -12.672 2.455 1.00 97.00 136 ASN A N 1
ATOM 1124 C CA . ASN A 1 136 ? -5.894 -12.981 1.017 1.00 97.00 136 ASN A CA 1
ATOM 1125 C C . ASN A 1 136 ? -5.037 -12.012 0.186 1.00 97.00 136 ASN A C 1
ATOM 1127 O O . ASN A 1 136 ? -5.460 -11.579 -0.886 1.00 97.00 136 ASN A O 1
ATOM 1131 N N . VAL A 1 137 ? -3.861 -11.630 0.684 1.00 97.75 137 VAL A N 1
ATOM 1132 C CA . VAL A 1 137 ? -2.943 -10.743 -0.043 1.00 97.75 137 VAL A CA 1
ATOM 1133 C C . VAL A 1 137 ? -2.094 -11.528 -1.045 1.00 97.75 137 VAL A C 1
ATOM 1135 O O . VAL A 1 137 ? -1.799 -12.702 -0.833 1.00 97.75 137 VAL A O 1
ATOM 1138 N N . ILE A 1 138 ? -1.690 -10.885 -2.140 1.00 97.00 138 ILE A N 1
ATOM 1139 C CA . ILE A 1 138 ? -0.647 -11.415 -3.028 1.00 97.00 138 ILE A CA 1
ATOM 1140 C C . ILE A 1 138 ? 0.711 -11.288 -2.316 1.00 97.00 138 ILE A C 1
ATOM 1142 O O . ILE A 1 138 ? 0.982 -10.218 -1.769 1.00 97.00 138 ILE A O 1
ATOM 1146 N N . PRO A 1 139 ? 1.558 -12.335 -2.325 1.00 96.69 139 PRO A N 1
ATOM 1147 C CA . PRO A 1 139 ? 2.910 -12.257 -1.782 1.00 96.69 139 PRO A CA 1
ATOM 1148 C C . PRO A 1 139 ? 3.724 -11.242 -2.579 1.00 96.69 139 PRO A C 1
ATOM 1150 O O . PRO A 1 139 ? 3.689 -11.249 -3.812 1.00 96.69 139 PRO A O 1
ATOM 1153 N N . TRP A 1 140 ? 4.446 -10.362 -1.892 1.00 95.75 140 TRP A N 1
ATOM 1154 C CA . TRP A 1 140 ? 5.174 -9.272 -2.540 1.00 95.75 140 TRP A CA 1
ATOM 1155 C C . TRP A 1 140 ? 6.320 -8.743 -1.678 1.00 95.75 140 TRP A C 1
ATOM 1157 O O . TRP A 1 140 ? 6.587 -9.268 -0.602 1.00 95.75 140 TRP A O 1
ATOM 1167 N N . THR A 1 141 ? 6.986 -7.677 -2.127 1.00 93.25 141 THR A N 1
ATOM 1168 C CA . THR A 1 141 ? 7.920 -6.904 -1.297 1.00 93.25 141 THR A CA 1
ATOM 1169 C C . THR A 1 141 ? 7.196 -5.811 -0.517 1.00 93.25 141 THR A C 1
ATOM 1171 O O . THR A 1 141 ? 6.205 -5.238 -0.972 1.00 93.25 141 THR A O 1
ATOM 1174 N N . MET A 1 142 ? 7.686 -5.510 0.682 1.00 92.62 142 MET A N 1
ATOM 1175 C CA . MET A 1 142 ? 7.167 -4.421 1.497 1.00 92.62 142 MET A CA 1
ATOM 1176 C C . MET A 1 142 ? 7.491 -3.028 0.933 1.00 92.62 142 MET A C 1
ATOM 1178 O O . MET A 1 142 ? 6.661 -2.120 1.013 1.00 92.62 142 MET A O 1
ATOM 1182 N N . SER A 1 143 ? 8.712 -2.819 0.438 1.00 90.25 143 SER A N 1
ATOM 1183 C CA . SER A 1 143 ? 9.211 -1.521 -0.033 1.00 90.25 143 SER A CA 1
ATOM 1184 C C . SER A 1 143 ? 10.568 -1.695 -0.731 1.00 90.25 143 SER A C 1
ATOM 1186 O O . SER A 1 143 ? 11.056 -2.808 -0.887 1.00 90.25 143 SER A O 1
ATOM 1188 N N . HIS A 1 144 ? 11.202 -0.590 -1.124 1.00 87.50 144 HIS A N 1
ATOM 1189 C CA . HIS A 1 144 ? 12.560 -0.592 -1.673 1.00 87.50 144 HIS A CA 1
ATOM 1190 C C . HIS A 1 144 ? 13.534 -1.170 -0.638 1.00 87.50 144 HIS A C 1
ATOM 1192 O O . HIS A 1 144 ? 13.553 -0.688 0.497 1.00 87.50 144 HIS A O 1
ATOM 1198 N N . SER A 1 145 ? 14.303 -2.190 -1.028 1.00 84.50 145 SER A N 1
ATOM 1199 C CA . SER A 1 145 ? 15.307 -2.851 -0.172 1.00 84.50 145 SER A CA 1
ATOM 1200 C C . SER A 1 145 ? 14.747 -3.312 1.174 1.00 84.50 145 SER A C 1
ATOM 1202 O O . SER A 1 145 ? 15.345 -3.129 2.231 1.00 84.50 145 SER A O 1
ATOM 1204 N N . MET A 1 146 ? 13.526 -3.843 1.141 1.00 92.00 146 MET A N 1
ATOM 1205 C CA . MET A 1 146 ? 12.823 -4.363 2.306 1.00 92.00 146 MET A CA 1
ATOM 1206 C C . MET A 1 146 ? 12.333 -5.777 2.017 1.00 92.00 146 MET A C 1
ATOM 1208 O O . MET A 1 146 ? 12.145 -6.179 0.869 1.00 92.00 146 MET A O 1
ATOM 1212 N N . PHE A 1 147 ? 12.121 -6.539 3.083 1.00 95.19 147 PHE A N 1
ATOM 1213 C CA . PHE A 1 147 ? 11.760 -7.944 2.983 1.00 95.19 147 PHE A CA 1
ATOM 1214 C C . PHE A 1 147 ? 10.474 -8.195 2.189 1.00 95.19 147 PHE A C 1
ATOM 1216 O O . PHE A 1 147 ? 9.569 -7.359 2.089 1.00 95.19 147 PHE A O 1
ATOM 1223 N N . GLU A 1 148 ? 10.400 -9.408 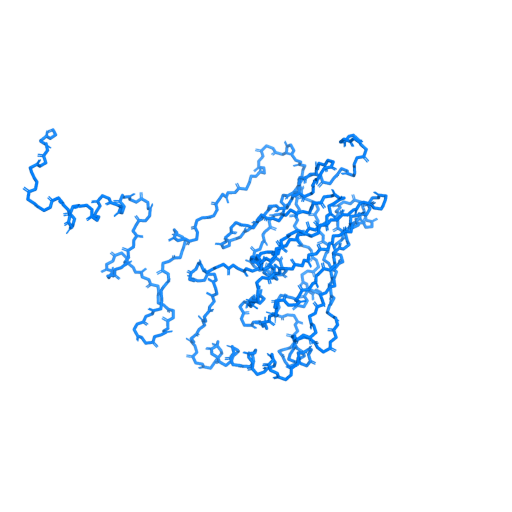1.658 1.00 97.06 148 GLU A N 1
ATOM 1224 C CA . GLU A 1 148 ? 9.180 -9.965 1.094 1.00 97.06 148 GLU A CA 1
ATOM 1225 C C . GLU A 1 148 ? 8.246 -10.495 2.189 1.00 97.06 148 GLU A C 1
ATOM 1227 O O . GLU A 1 148 ? 8.679 -10.816 3.295 1.00 97.06 148 GLU A O 1
ATOM 1232 N N . TYR A 1 149 ? 6.963 -10.601 1.862 1.00 97.75 149 TYR A N 1
ATOM 1233 C CA . TYR A 1 149 ? 5.932 -11.259 2.659 1.00 97.75 149 TYR A CA 1
ATOM 1234 C C . TYR A 1 149 ? 5.193 -12.295 1.806 1.00 97.75 149 TYR A C 1
ATOM 1236 O O . TYR A 1 149 ? 5.139 -12.193 0.576 1.00 97.75 149 TYR A O 1
ATOM 1244 N N . SER A 1 150 ? 4.637 -13.303 2.464 1.00 97.94 150 SER A N 1
ATOM 1245 C CA . SER A 1 150 ? 3.947 -14.430 1.847 1.00 97.94 150 SER A CA 1
ATOM 1246 C C . SER A 1 150 ? 2.467 -14.141 1.579 1.00 97.94 150 SER A C 1
ATOM 1248 O O . SER A 1 150 ? 1.898 -13.132 2.000 1.00 97.94 150 SER A O 1
ATOM 1250 N N . ASP A 1 151 ? 1.802 -15.087 0.915 1.00 96.75 151 ASP A N 1
ATOM 1251 C CA . ASP A 1 151 ? 0.349 -15.080 0.732 1.00 96.75 151 ASP A CA 1
ATOM 1252 C C . ASP A 1 151 ? -0.412 -15.429 2.031 1.00 96.75 151 ASP A C 1
ATOM 1254 O O . ASP A 1 151 ? -1.641 -15.330 2.088 1.00 96.75 151 ASP A O 1
ATOM 1258 N N . LYS A 1 152 ? 0.309 -15.834 3.089 1.00 97.88 152 LYS A N 1
ATOM 1259 C CA . LYS A 1 152 ? -0.216 -16.093 4.437 1.00 97.88 152 LYS A CA 1
ATOM 1260 C C . LYS A 1 152 ? -0.236 -14.849 5.314 1.00 97.88 152 LYS A C 1
ATOM 1262 O O . LYS A 1 152 ? -0.758 -14.942 6.429 1.00 97.88 152 LYS A O 1
ATOM 1267 N N . LEU A 1 153 ? 0.284 -13.715 4.834 1.00 98.69 153 LEU A N 1
ATOM 1268 C CA . LEU A 1 153 ? 0.222 -12.458 5.564 1.00 98.69 153 LEU A CA 1
ATOM 1269 C C . LEU A 1 153 ? -1.237 -12.111 5.900 1.00 98.69 153 LEU A C 1
ATOM 1271 O O . LEU A 1 153 ? -2.108 -11.982 5.036 1.00 98.69 153 LEU A O 1
ATOM 1275 N N . GLN A 1 154 ? -1.478 -11.920 7.189 1.00 98.56 154 GLN A N 1
ATOM 1276 C CA . GLN A 1 154 ? -2.700 -11.363 7.738 1.00 98.56 154 GLN A CA 1
ATOM 1277 C C . GLN A 1 154 ? -2.348 -10.182 8.622 1.00 98.56 154 GLN A C 1
ATOM 1279 O O . GLN A 1 154 ? -1.364 -10.217 9.361 1.00 98.56 154 GLN A O 1
ATOM 1284 N N . VAL A 1 155 ? -3.160 -9.135 8.565 1.00 98.81 155 VAL A N 1
ATOM 1285 C CA . VAL A 1 155 ? -2.896 -7.910 9.319 1.00 98.81 155 VAL A CA 1
ATOM 1286 C C . VAL A 1 155 ? -4.136 -7.525 10.091 1.00 98.81 155 VAL A C 1
ATOM 1288 O O . VAL A 1 155 ? -5.213 -7.387 9.511 1.00 98.81 155 VAL A O 1
ATOM 1291 N N . ILE A 1 156 ? -3.974 -7.378 11.401 1.00 98.88 156 ILE A N 1
ATOM 1292 C CA . ILE A 1 156 ? -4.997 -6.814 12.272 1.00 98.88 156 ILE A CA 1
ATOM 1293 C C . ILE A 1 156 ? -4.623 -5.362 12.524 1.00 98.88 156 ILE A C 1
ATOM 1295 O O . ILE A 1 156 ? -3.537 -5.085 13.029 1.00 98.88 156 ILE A O 1
ATOM 1299 N N . GLU A 1 157 ? -5.519 -4.455 12.160 1.00 98.81 157 GLU A N 1
ATOM 1300 C CA . GLU A 1 157 ? -5.380 -3.020 12.375 1.00 98.81 157 GLU A CA 1
ATOM 1301 C C . GLU A 1 157 ? -6.458 -2.561 13.357 1.00 98.81 157 GLU A C 1
ATOM 1303 O O . GLU A 1 157 ? -7.650 -2.779 13.138 1.00 98.81 157 GLU A O 1
ATOM 1308 N N . VAL A 1 158 ? -6.049 -1.912 14.440 1.00 98.75 158 VAL A N 1
ATOM 1309 C CA . VAL A 1 158 ? -6.937 -1.324 15.439 1.00 98.75 158 VAL A CA 1
ATOM 1310 C C . VAL A 1 158 ? -6.774 0.186 15.378 1.00 98.75 158 VAL A C 1
ATOM 1312 O O . VAL A 1 158 ? -5.767 0.754 15.797 1.00 98.75 158 VAL A O 1
ATOM 1315 N N . PHE A 1 159 ? -7.785 0.846 14.829 1.00 98.50 159 PHE A N 1
ATOM 1316 C CA . PHE A 1 159 ? -7.851 2.293 14.730 1.00 98.50 159 PHE A CA 1
ATOM 1317 C C . PHE A 1 159 ? -8.582 2.820 15.962 1.00 98.50 159 PHE A C 1
ATOM 1319 O O . PHE A 1 159 ? -9.700 2.394 16.260 1.00 98.50 159 PHE A O 1
ATOM 1326 N N . THR A 1 160 ? -7.975 3.767 16.666 1.00 97.50 160 THR A N 1
ATOM 1327 C CA . THR A 1 160 ? -8.543 4.401 17.863 1.00 97.50 160 THR A CA 1
ATOM 1328 C C . THR A 1 160 ? -8.442 5.917 17.750 1.00 97.50 160 THR A C 1
ATOM 1330 O O . THR A 1 160 ? -7.526 6.406 17.093 1.00 97.50 160 THR A O 1
ATOM 1333 N N . PRO A 1 161 ? -9.333 6.703 18.377 1.00 95.75 161 PRO A N 1
ATOM 1334 C CA . PRO A 1 161 ? -9.117 8.140 18.494 1.00 95.75 161 PRO A CA 1
ATOM 1335 C C . PRO A 1 161 ? -7.780 8.419 19.190 1.00 95.75 161 PRO A C 1
ATOM 1337 O O . PRO A 1 161 ? -7.450 7.774 20.189 1.00 95.75 161 PRO A O 1
ATOM 1340 N N . SER A 1 162 ? -7.009 9.378 18.682 1.00 92.12 162 SER A N 1
ATOM 1341 C CA . SER A 1 162 ? -5.771 9.791 19.345 1.00 92.12 162 SER A CA 1
ATOM 1342 C C . SER A 1 162 ? -6.062 10.361 20.741 1.00 92.12 162 SER A C 1
ATOM 1344 O O . SER A 1 162 ? -7.150 10.871 21.016 1.00 92.12 162 SER A O 1
ATOM 1346 N N . ARG A 1 163 ? -5.076 10.296 21.648 1.00 84.00 163 ARG A N 1
ATOM 1347 C CA . ARG A 1 163 ? -5.239 10.754 23.045 1.00 84.00 163 ARG A CA 1
ATOM 1348 C C . ARG A 1 163 ? -5.623 12.232 23.165 1.00 84.00 163 ARG A C 1
ATOM 1350 O O . ARG A 1 163 ? -6.277 12.609 24.129 1.00 84.00 163 ARG A O 1
ATOM 1357 N N . ASP A 1 164 ? -5.201 13.050 22.208 1.00 82.50 164 ASP A N 1
ATOM 1358 C CA . ASP A 1 164 ? -5.514 14.478 22.114 1.00 82.50 164 ASP A CA 1
ATOM 1359 C C . ASP A 1 164 ? -6.829 14.768 21.363 1.00 82.50 164 ASP A C 1
ATOM 1361 O O . ASP A 1 164 ? -7.230 15.924 21.259 1.00 82.50 164 ASP A O 1
ATOM 1365 N N . GLY A 1 165 ? -7.503 13.736 20.844 1.00 82.50 165 GLY A N 1
ATOM 1366 C CA . GLY A 1 165 ? -8.763 13.836 20.106 1.00 82.50 165 GLY A CA 1
ATOM 1367 C C . GLY A 1 165 ? -8.647 14.397 18.683 1.00 82.50 165 GLY A C 1
ATOM 1368 O O . GLY A 1 165 ? -9.669 14.527 18.013 1.00 82.50 165 GLY A O 1
ATOM 1369 N N . ASN A 1 166 ? -7.437 14.709 18.205 1.00 86.19 166 ASN A N 1
ATOM 1370 C CA . ASN A 1 166 ? -7.195 15.406 16.933 1.00 86.19 166 ASN A CA 1
ATOM 1371 C C . ASN A 1 166 ? -6.629 14.498 15.828 1.00 86.19 166 ASN A C 1
ATOM 1373 O O . ASN A 1 166 ? -5.941 14.946 14.907 1.00 86.19 166 ASN A O 1
ATOM 1377 N N . GLY A 1 167 ? -6.917 13.205 15.900 1.00 95.44 167 GLY A N 1
ATOM 1378 C CA . GLY A 1 167 ? -6.322 12.218 15.019 1.00 95.44 167 GLY A CA 1
ATOM 1379 C C . GLY A 1 167 ? -6.831 10.808 15.274 1.00 95.44 167 GLY A C 1
ATOM 1380 O O . GLY A 1 167 ? -7.778 10.575 16.028 1.00 95.44 167 GLY A O 1
ATOM 1381 N N . ILE A 1 168 ? -6.166 9.862 14.626 1.00 97.56 168 ILE A N 1
ATOM 1382 C CA . ILE A 1 168 ? -6.402 8.429 14.777 1.00 97.56 168 ILE A CA 1
ATOM 1383 C C . ILE A 1 168 ? -5.061 7.795 15.131 1.00 97.56 168 ILE A C 1
ATOM 1385 O O . ILE A 1 168 ? -4.055 8.120 14.523 1.00 97.56 168 ILE A O 1
ATOM 1389 N N . THR A 1 169 ? -5.008 6.890 16.092 1.00 97.81 169 THR A N 1
ATOM 1390 C CA . THR A 1 169 ? -3.851 6.016 16.292 1.00 97.81 169 THR A CA 1
ATOM 1391 C C . THR A 1 169 ? -4.164 4.672 15.664 1.00 97.81 169 THR A C 1
ATOM 1393 O O . THR A 1 169 ? -5.178 4.063 16.011 1.00 97.81 169 THR A O 1
ATOM 1396 N N . VAL A 1 170 ? -3.307 4.219 14.749 1.00 98.25 170 VAL A N 1
ATOM 1397 C CA . VAL A 1 170 ? -3.442 2.911 14.104 1.00 98.25 170 VAL A CA 1
ATOM 1398 C C . VAL A 1 170 ? -2.394 1.970 14.660 1.00 98.25 170 VAL A C 1
ATOM 1400 O O . VAL A 1 170 ? -1.199 2.155 14.447 1.00 98.25 170 VAL A O 1
ATOM 1403 N N . ASP A 1 171 ? -2.864 0.976 15.392 1.00 98.38 171 ASP A N 1
ATOM 1404 C CA . ASP A 1 171 ? -2.074 -0.145 15.873 1.00 98.38 171 ASP A CA 1
ATOM 1405 C C . ASP A 1 171 ? -2.189 -1.272 14.845 1.00 98.38 171 ASP A C 1
ATOM 1407 O O . ASP A 1 171 ? -3.299 -1.703 14.536 1.00 98.38 171 ASP A O 1
ATOM 1411 N N . ALA A 1 172 ? -1.078 -1.698 14.249 1.00 98.69 172 ALA A N 1
ATOM 1412 C CA . ALA A 1 172 ? -1.084 -2.735 13.225 1.00 98.69 172 ALA A CA 1
ATOM 1413 C C . ALA A 1 172 ? -0.156 -3.880 13.615 1.00 98.69 172 ALA A C 1
ATOM 1415 O O . ALA A 1 172 ? 1.037 -3.683 13.858 1.00 98.69 172 ALA A O 1
ATOM 1416 N N . THR A 1 173 ? -0.711 -5.091 13.633 1.00 98.88 173 THR A N 1
ATOM 1417 C CA . THR A 1 173 ? 0.030 -6.325 13.893 1.00 98.88 173 THR A CA 1
ATOM 1418 C C . THR A 1 173 ? 0.002 -7.221 12.662 1.00 98.88 173 THR A C 1
ATOM 1420 O O . THR A 1 173 ? -1.063 -7.571 12.151 1.00 98.88 173 THR A O 1
ATOM 1423 N N . PHE A 1 174 ? 1.192 -7.593 12.199 1.00 98.75 174 PHE A N 1
ATOM 1424 C CA . PHE A 1 174 ? 1.444 -8.360 10.987 1.00 98.75 174 PHE A CA 1
ATOM 1425 C C . PHE A 1 174 ? 1.767 -9.808 11.345 1.00 98.75 174 PHE A C 1
ATOM 1427 O O . PHE A 1 174 ? 2.749 -10.086 12.037 1.00 98.75 174 PHE A O 1
ATOM 1434 N N . TYR A 1 175 ? 0.949 -10.729 10.852 1.00 98.81 175 TYR A N 1
ATOM 1435 C CA . TYR A 1 175 ? 1.088 -12.165 11.043 1.00 98.81 175 TYR A CA 1
ATOM 1436 C C . TYR A 1 175 ? 1.456 -12.805 9.716 1.00 98.81 175 TYR A C 1
ATOM 1438 O O . TYR A 1 175 ? 0.635 -12.844 8.809 1.00 98.81 175 TYR A O 1
ATOM 1446 N N . ASP A 1 176 ? 2.666 -13.337 9.615 1.00 98.75 176 ASP A N 1
ATOM 1447 C CA . ASP A 1 176 ? 3.101 -14.098 8.451 1.00 98.75 176 ASP A CA 1
ATOM 1448 C C . ASP A 1 176 ? 4.001 -15.242 8.927 1.00 98.75 176 ASP A C 1
ATOM 1450 O O . ASP A 1 176 ? 5.174 -15.011 9.218 1.00 98.75 176 ASP A O 1
ATOM 1454 N N . PRO A 1 177 ? 3.465 -16.461 9.093 1.00 98.31 177 PRO A N 1
ATOM 1455 C CA . PRO A 1 177 ? 4.237 -17.580 9.626 1.00 98.31 177 PRO A CA 1
ATOM 1456 C C . PRO A 1 177 ? 5.293 -18.113 8.648 1.00 98.31 177 PRO A C 1
ATOM 1458 O O . PRO A 1 177 ? 6.144 -18.897 9.063 1.00 98.31 177 PRO A O 1
ATOM 1461 N N . GLU A 1 178 ? 5.235 -17.733 7.369 1.00 98.62 178 GLU A N 1
ATOM 1462 C CA . GLU A 1 178 ? 6.244 -18.122 6.382 1.00 98.62 178 GLU A CA 1
ATOM 1463 C C . GLU A 1 178 ? 7.388 -17.110 6.344 1.00 98.62 178 GLU A C 1
ATOM 1465 O O . GLU A 1 178 ? 8.549 -17.514 6.284 1.00 98.62 178 GLU A O 1
ATOM 1470 N N . ALA A 1 179 ? 7.081 -15.811 6.426 1.00 98.56 179 ALA A N 1
ATOM 1471 C CA . ALA A 1 179 ? 8.085 -14.753 6.356 1.00 98.56 179 ALA A CA 1
ATOM 1472 C C . ALA A 1 179 ? 8.694 -14.378 7.711 1.00 98.56 179 ALA A C 1
ATOM 1474 O O . ALA A 1 179 ? 9.894 -14.107 7.782 1.00 98.56 179 ALA A O 1
ATOM 1475 N N . PHE A 1 180 ? 7.909 -14.363 8.793 1.00 98.62 180 PHE A N 1
ATOM 1476 C CA . PHE A 1 180 ? 8.323 -13.822 10.090 1.00 98.62 180 PHE A CA 1
ATOM 1477 C C . PHE A 1 180 ? 8.479 -14.914 11.151 1.00 98.62 180 PHE A C 1
ATOM 1479 O O . PHE A 1 180 ? 7.641 -15.802 11.291 1.00 98.62 180 PHE A O 1
ATOM 1486 N N . ILE A 1 181 ? 9.511 -14.803 11.994 1.00 98.44 181 ILE A N 1
ATOM 1487 C CA . ILE A 1 181 ? 9.698 -15.732 13.128 1.00 98.44 181 ILE A CA 1
ATOM 1488 C C . ILE A 1 181 ? 8.697 -15.492 14.269 1.00 98.44 181 ILE A C 1
ATOM 1490 O O . ILE A 1 181 ? 8.551 -16.321 15.167 1.00 98.44 181 ILE A O 1
ATOM 1494 N N . ARG A 1 182 ? 8.048 -14.323 14.272 1.00 98.19 182 ARG A N 1
ATOM 1495 C CA . ARG A 1 182 ? 7.007 -13.897 15.214 1.00 98.19 182 ARG A CA 1
ATOM 1496 C C . ARG A 1 182 ? 6.212 -12.735 14.611 1.00 98.19 182 ARG A C 1
ATOM 1498 O O . ARG A 1 182 ? 6.748 -12.056 13.737 1.00 98.19 182 ARG A O 1
ATOM 1505 N N . PRO A 1 183 ? 4.993 -12.447 15.099 1.00 98.56 183 PRO A N 1
ATOM 1506 C CA . PRO A 1 183 ? 4.244 -11.285 14.639 1.00 98.56 183 PRO A CA 1
ATOM 1507 C C . PRO A 1 183 ? 5.036 -9.986 14.814 1.00 98.56 183 PRO A C 1
ATOM 1509 O O . PRO A 1 183 ? 5.695 -9.786 15.840 1.00 98.56 183 PRO A O 1
ATOM 1512 N N . LEU A 1 184 ? 4.962 -9.115 13.812 1.00 98.06 184 LEU A N 1
ATOM 1513 C CA . LEU A 1 184 ? 5.570 -7.786 13.836 1.00 98.06 184 LEU A CA 1
ATOM 1514 C C . LEU A 1 184 ? 4.503 -6.744 14.144 1.00 98.06 184 LEU A C 1
ATOM 1516 O O . LEU A 1 184 ? 3.325 -6.969 13.889 1.00 98.06 184 LEU A O 1
ATOM 1520 N N . HIS A 1 185 ? 4.903 -5.606 14.698 1.00 98.00 185 HIS A N 1
ATOM 1521 C CA . HIS A 1 185 ? 3.953 -4.630 15.215 1.00 98.00 185 HIS A CA 1
ATOM 1522 C C . HIS A 1 185 ? 4.444 -3.199 15.021 1.00 98.00 185 HIS A C 1
ATOM 1524 O O . HIS A 1 185 ? 5.640 -2.930 15.162 1.00 98.00 185 HIS A O 1
ATOM 1530 N N . ILE A 1 186 ? 3.514 -2.293 14.726 1.00 97.31 186 ILE A N 1
ATOM 1531 C CA . ILE A 1 186 ? 3.727 -0.845 14.701 1.00 97.31 186 ILE A CA 1
ATOM 1532 C C . ILE A 1 186 ? 2.548 -0.117 15.328 1.00 97.31 186 ILE A C 1
ATOM 1534 O O . ILE A 1 186 ? 1.410 -0.578 15.278 1.00 97.31 186 ILE A O 1
ATOM 1538 N N . VAL A 1 187 ? 2.835 1.090 15.805 1.00 97.56 187 VAL A N 1
ATOM 1539 C CA . VAL A 1 187 ? 1.823 2.083 16.144 1.00 97.56 187 VAL A CA 1
ATOM 1540 C C . VAL A 1 187 ? 2.109 3.334 15.326 1.00 97.56 187 VAL A C 1
ATOM 1542 O O . VAL A 1 187 ? 3.172 3.948 15.444 1.00 97.56 187 VAL A O 1
ATOM 1545 N N . THR A 1 188 ? 1.157 3.719 14.483 1.00 96.88 188 THR A N 1
ATOM 1546 C CA . THR A 1 188 ? 1.275 4.886 13.611 1.00 96.88 188 THR A CA 1
ATOM 1547 C C . THR A 1 188 ? 0.186 5.898 13.965 1.00 96.88 188 THR A C 1
ATOM 1549 O O . THR A 1 188 ? -0.989 5.669 13.666 1.00 96.88 188 THR A O 1
ATOM 1552 N N . PRO A 1 189 ? 0.528 7.044 14.578 1.00 96.50 189 PRO A N 1
ATOM 1553 C CA . PRO A 1 189 ? -0.426 8.125 14.756 1.00 96.50 189 PRO A CA 1
ATOM 1554 C C . PRO A 1 189 ? -0.708 8.790 13.408 1.00 96.50 189 PRO A C 1
ATOM 1556 O O . PRO A 1 189 ? 0.197 9.074 12.628 1.00 96.50 189 PRO A O 1
ATOM 1559 N N . TRP A 1 190 ? -1.970 9.054 13.128 1.00 97.19 190 TRP A N 1
ATOM 1560 C CA . TRP A 1 190 ? -2.473 9.810 11.994 1.00 97.19 190 TRP A CA 1
ATOM 1561 C C . TRP A 1 190 ? -2.971 11.150 12.508 1.00 97.19 190 TRP A C 1
ATOM 1563 O O . TRP A 1 190 ? -3.928 11.235 13.277 1.00 97.19 190 TRP A O 1
ATOM 1573 N N . ILE A 1 191 ? -2.299 12.206 12.075 1.00 96.12 191 ILE A N 1
ATOM 1574 C CA . ILE A 1 191 ? -2.580 13.580 12.471 1.00 96.12 191 ILE A CA 1
ATOM 1575 C C . ILE A 1 191 ? -3.612 14.130 11.497 1.00 96.12 191 ILE A C 1
ATOM 1577 O O . ILE A 1 191 ? -3.354 14.139 10.290 1.00 96.12 191 ILE A O 1
ATOM 1581 N N . ARG A 1 192 ? -4.761 14.589 12.003 1.00 96.44 192 ARG A N 1
ATOM 1582 C CA . ARG A 1 192 ? -5.781 15.224 11.165 1.00 96.44 192 ARG A CA 1
ATOM 1583 C C . ARG A 1 192 ? -5.251 16.558 10.642 1.00 96.44 192 ARG A C 1
ATOM 1585 O O . ARG A 1 192 ? -4.711 17.358 11.404 1.00 96.44 192 ARG A O 1
ATOM 1592 N N . ARG A 1 193 ? -5.390 16.784 9.340 1.00 95.38 193 ARG A N 1
ATOM 1593 C CA . ARG A 1 193 ? -5.032 18.036 8.668 1.00 95.38 193 ARG A CA 1
ATOM 1594 C C . ARG A 1 193 ? -6.267 18.871 8.424 1.00 95.38 193 ARG A C 1
ATOM 1596 O O . ARG A 1 193 ? -6.370 19.954 8.985 1.00 95.38 193 ARG A O 1
ATOM 1603 N N . ASN A 1 194 ? -7.221 18.306 7.692 1.00 94.94 194 ASN A N 1
ATOM 1604 C CA . ASN A 1 194 ? -8.374 19.036 7.189 1.00 94.94 194 ASN A CA 1
ATOM 1605 C C . ASN A 1 194 ? -9.677 18.252 7.385 1.00 94.94 194 ASN A C 1
ATOM 1607 O O . ASN A 1 194 ? -9.679 17.028 7.575 1.00 94.94 194 ASN A O 1
ATOM 1611 N N . GLY A 1 195 ? -10.794 18.979 7.352 1.00 94.94 195 GLY A N 1
ATOM 1612 C CA . GLY A 1 195 ? -12.135 18.401 7.294 1.00 94.94 195 GLY A CA 1
ATOM 1613 C C . GLY A 1 195 ? -12.458 17.833 5.906 1.00 94.94 195 GLY A C 1
ATOM 1614 O O . GLY A 1 195 ? -11.752 18.125 4.944 1.00 94.94 195 GLY A O 1
ATOM 1615 N N . PRO A 1 196 ? -13.514 17.014 5.784 1.00 92.81 196 PRO A N 1
ATOM 1616 C CA . PRO A 1 196 ? -13.946 16.468 4.495 1.00 92.81 196 PRO A CA 1
ATOM 1617 C C . PRO A 1 196 ? -14.546 17.534 3.559 1.00 92.81 196 PRO A C 1
ATOM 1619 O O . PRO A 1 196 ? -14.706 17.284 2.373 1.00 92.81 196 PRO A O 1
ATOM 1622 N N . ASP A 1 197 ? -14.898 18.703 4.093 1.00 93.88 197 ASP A N 1
ATOM 1623 C CA . ASP A 1 197 ? -15.472 19.861 3.406 1.00 93.88 197 ASP A CA 1
ATOM 1624 C C . ASP A 1 197 ? -14.433 20.937 3.046 1.00 93.88 197 ASP A C 1
ATOM 1626 O O . ASP A 1 197 ? -14.804 22.023 2.600 1.00 93.88 197 ASP A O 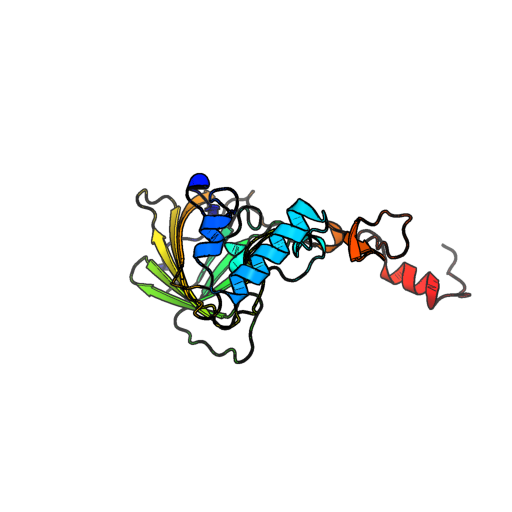1
ATOM 1630 N N . ASP A 1 198 ? -13.142 20.652 3.239 1.00 95.25 198 ASP A N 1
ATOM 1631 C CA . ASP A 1 198 ? -12.069 21.567 2.858 1.00 95.25 198 ASP A CA 1
ATOM 1632 C C . ASP A 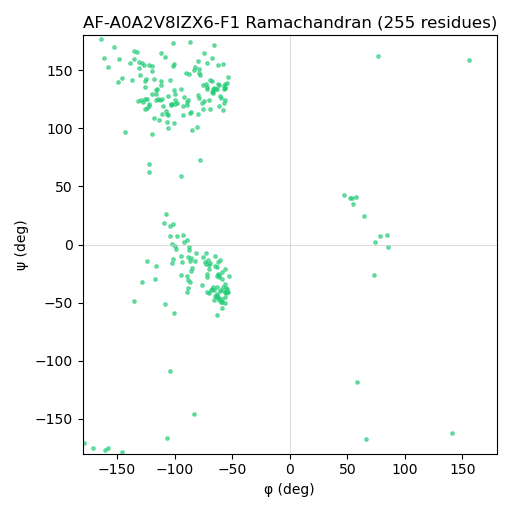1 198 ? -12.088 21.808 1.334 1.00 95.25 198 ASP A C 1
ATOM 1634 O O . ASP A 1 198 ? -11.938 20.854 0.565 1.00 95.25 198 ASP A O 1
ATOM 1638 N N . PRO A 1 199 ? -12.270 23.063 0.874 1.00 94.88 199 PRO A N 1
ATOM 1639 C CA . PRO A 1 199 ? -12.387 23.373 -0.550 1.00 94.88 199 PRO A CA 1
ATOM 1640 C C . PRO A 1 199 ? -11.073 23.196 -1.320 1.00 94.88 199 PRO A C 1
ATOM 1642 O O . PRO A 1 199 ? -11.089 23.113 -2.550 1.00 94.88 199 PRO A O 1
ATOM 1645 N N . GLU A 1 200 ? -9.938 23.152 -0.619 1.00 93.81 200 GLU A N 1
ATOM 1646 C CA . GLU A 1 200 ? -8.617 23.053 -1.221 1.00 93.81 200 GLU A CA 1
ATOM 1647 C C . GLU A 1 200 ? -8.015 21.643 -1.150 1.00 93.81 200 GLU A C 1
ATOM 1649 O O . GLU A 1 200 ? -7.066 21.341 -1.889 1.00 93.81 200 GLU A O 1
ATOM 1654 N N . ALA A 1 201 ? -8.557 20.768 -0.304 1.00 93.12 201 ALA A N 1
ATOM 1655 C CA . ALA A 1 201 ? -8.103 19.392 -0.194 1.00 93.12 201 ALA A CA 1
ATOM 1656 C C . ALA A 1 201 ? -8.610 18.561 -1.382 1.00 93.12 201 ALA A C 1
ATOM 1658 O O . ALA A 1 201 ? -9.810 18.468 -1.643 1.00 93.12 201 ALA A O 1
ATOM 1659 N N . ARG A 1 202 ? -7.683 17.963 -2.136 1.00 91.69 202 ARG A N 1
ATOM 1660 C CA . ARG A 1 202 ? -8.015 17.123 -3.290 1.00 91.69 202 ARG A CA 1
ATOM 1661 C C . ARG A 1 202 ? -6.975 16.037 -3.493 1.00 91.69 202 ARG A C 1
ATOM 1663 O O . ARG A 1 202 ? -5.776 16.291 -3.407 1.00 91.69 202 ARG A O 1
ATOM 1670 N N . TYR A 1 203 ? -7.446 14.844 -3.828 1.00 93.00 203 TYR A N 1
ATOM 1671 C CA . TYR A 1 203 ? -6.583 13.766 -4.275 1.00 93.00 203 TYR A CA 1
ATOM 1672 C C . TYR A 1 203 ? -6.422 13.844 -5.794 1.00 93.00 203 TYR A C 1
ATOM 1674 O O . TYR A 1 203 ? -7.402 13.772 -6.539 1.00 93.00 203 TYR A O 1
ATOM 1682 N N . THR A 1 204 ? -5.185 14.000 -6.259 1.00 91.00 204 THR A N 1
ATOM 1683 C CA . THR A 1 204 ? -4.864 13.968 -7.688 1.00 91.00 204 THR A CA 1
ATOM 1684 C C . THR A 1 204 ? -4.586 12.531 -8.096 1.00 91.00 204 THR A C 1
ATOM 1686 O O . THR A 1 204 ? -3.711 11.892 -7.519 1.00 91.00 204 THR A O 1
ATOM 1689 N N . PHE A 1 205 ? -5.311 12.043 -9.103 1.00 92.19 205 PHE A N 1
ATOM 1690 C CA . PHE A 1 205 ? -5.069 10.722 -9.674 1.00 92.19 205 PHE A CA 1
ATOM 1691 C C . PHE A 1 205 ? -3.627 10.602 -10.180 1.00 92.19 205 PHE A C 1
ATOM 1693 O O . PHE A 1 205 ? -3.130 11.487 -10.880 1.00 92.19 205 PHE A O 1
ATOM 1700 N N . ILE A 1 206 ? -2.974 9.494 -9.846 1.00 90.81 206 ILE A N 1
ATOM 1701 C CA . ILE A 1 206 ? -1.586 9.221 -10.213 1.00 90.81 206 ILE A CA 1
ATOM 1702 C C . ILE A 1 206 ? -1.561 8.246 -11.390 1.00 90.81 206 ILE A C 1
ATOM 1704 O O . ILE A 1 206 ? -2.054 7.132 -11.287 1.00 90.81 206 ILE A O 1
ATOM 1708 N N . GLU A 1 207 ? -0.964 8.640 -12.511 1.00 91.38 207 GLU A N 1
ATOM 1709 C CA . GLU A 1 207 ? -0.667 7.719 -13.612 1.00 91.38 207 GLU A CA 1
ATOM 1710 C C . GLU A 1 207 ? 0.836 7.436 -13.620 1.00 91.38 207 GLU A C 1
ATOM 1712 O O . GLU A 1 207 ? 1.633 8.254 -14.089 1.00 91.38 207 GLU A O 1
ATOM 1717 N N . CYS A 1 208 ? 1.233 6.284 -13.074 1.00 89.50 208 CYS A N 1
ATOM 1718 C CA . CYS A 1 208 ? 2.642 5.938 -12.909 1.00 89.50 208 CYS A CA 1
ATOM 1719 C C . CYS A 1 208 ? 3.397 5.945 -14.244 1.00 89.50 208 CYS A C 1
ATOM 1721 O O . CYS A 1 208 ? 4.535 6.405 -14.296 1.00 89.50 208 CYS A O 1
ATOM 1723 N N . ARG A 1 209 ? 2.771 5.516 -15.351 1.00 89.25 209 ARG A N 1
ATOM 1724 C CA . ARG A 1 209 ? 3.448 5.439 -16.659 1.00 89.25 209 ARG A CA 1
ATOM 1725 C C . ARG A 1 209 ? 3.754 6.803 -17.276 1.00 89.25 209 ARG A C 1
ATOM 1727 O O . ARG A 1 209 ? 4.646 6.900 -18.114 1.00 89.25 209 ARG A O 1
ATOM 1734 N N . VAL A 1 210 ? 3.051 7.852 -16.850 1.00 84.81 210 VAL A N 1
ATOM 1735 C CA . VAL A 1 210 ? 3.378 9.242 -17.201 1.00 84.81 210 VAL A CA 1
ATOM 1736 C C . VAL A 1 210 ? 4.585 9.731 -16.395 1.00 84.81 210 VAL A C 1
ATOM 1738 O O . VAL A 1 210 ? 5.395 10.505 -16.900 1.00 84.81 210 VAL A O 1
ATOM 1741 N N . GLN A 1 211 ? 4.713 9.289 -15.143 1.00 81.88 211 GLN A N 1
ATOM 1742 C CA . GLN A 1 211 ? 5.764 9.739 -14.225 1.00 81.88 211 GLN A CA 1
ATOM 1743 C C . GLN A 1 211 ? 7.068 8.942 -14.358 1.00 81.88 211 GLN A C 1
ATOM 1745 O O . GLN A 1 211 ? 8.146 9.500 -14.166 1.00 81.88 211 GLN A O 1
ATOM 1750 N N . SER A 1 212 ? 6.979 7.657 -14.700 1.00 89.31 212 SER A N 1
ATOM 1751 C CA . SER A 1 212 ? 8.112 6.759 -14.881 1.00 89.31 212 SER A CA 1
ATOM 1752 C C . SER A 1 212 ? 8.072 6.100 -16.255 1.00 89.31 212 SER A C 1
ATOM 1754 O O . SER A 1 212 ? 7.117 5.407 -16.613 1.00 89.31 212 SER A O 1
ATOM 1756 N N . THR A 1 213 ? 9.166 6.256 -17.001 1.00 91.75 213 THR A N 1
ATOM 1757 C CA . THR A 1 213 ? 9.398 5.522 -18.257 1.00 91.75 213 THR A CA 1
ATOM 1758 C C . THR A 1 213 ? 10.502 4.476 -18.106 1.00 91.75 213 THR A C 1
ATOM 1760 O O . THR A 1 213 ? 11.072 4.010 -19.089 1.00 91.75 213 THR A O 1
ATOM 1763 N N . ILE A 1 214 ? 10.811 4.100 -16.861 1.00 93.50 214 ILE A N 1
ATOM 1764 C CA . ILE A 1 214 ? 11.846 3.117 -16.563 1.00 93.50 214 ILE A CA 1
ATOM 1765 C C . ILE A 1 214 ? 11.415 1.739 -17.077 1.00 93.50 214 ILE A C 1
ATOM 1767 O O . ILE A 1 214 ? 10.281 1.291 -16.881 1.00 93.50 214 ILE A O 1
ATOM 1771 N N . VAL A 1 215 ? 12.347 1.064 -17.744 1.00 93.69 215 VAL A N 1
ATOM 1772 C CA . VAL A 1 215 ? 12.222 -0.317 -18.224 1.00 93.69 215 VAL A CA 1
ATOM 1773 C C . VAL A 1 215 ? 13.466 -1.113 -17.847 1.00 93.69 215 VAL A C 1
ATOM 1775 O O . VAL A 1 215 ? 14.489 -0.543 -17.468 1.00 93.69 215 VAL A O 1
ATOM 1778 N N . ASN A 1 216 ? 13.394 -2.442 -17.938 1.00 93.69 216 ASN A N 1
ATOM 1779 C CA . ASN A 1 216 ? 14.596 -3.262 -17.833 1.00 93.69 216 ASN A CA 1
ATOM 1780 C C . ASN A 1 216 ? 15.376 -3.150 -19.142 1.00 93.69 216 ASN A C 1
ATOM 1782 O O . ASN A 1 216 ? 14.880 -3.538 -20.201 1.00 93.69 216 ASN A O 1
ATOM 1786 N N . GLY A 1 217 ? 16.581 -2.593 -19.052 1.00 92.00 217 GLY A N 1
ATOM 1787 C CA . GLY A 1 217 ? 17.507 -2.499 -20.168 1.00 92.00 217 GLY A CA 1
ATOM 1788 C C . GLY A 1 217 ? 17.999 -3.879 -20.621 1.00 92.00 217 GLY A C 1
ATOM 1789 O O . GLY A 1 217 ? 17.765 -4.887 -19.946 1.00 92.00 217 GLY A O 1
ATOM 1790 N N . PRO A 1 218 ? 18.722 -3.954 -21.751 1.00 91.56 218 PRO A N 1
ATOM 1791 C CA . PRO A 1 218 ? 19.254 -5.216 -22.272 1.00 91.56 218 PRO A CA 1
ATOM 1792 C C . PRO A 1 218 ? 20.193 -5.959 -21.307 1.00 91.56 218 PRO A C 1
ATOM 1794 O O . PRO A 1 218 ? 20.350 -7.172 -21.410 1.00 91.56 218 PRO A O 1
ATOM 1797 N N . ASP A 1 219 ? 20.815 -5.242 -20.370 1.00 92.88 219 ASP A N 1
ATOM 1798 C CA . ASP A 1 219 ? 21.678 -5.778 -19.313 1.00 92.88 219 ASP A CA 1
ATOM 1799 C C . ASP A 1 219 ? 20.913 -6.147 -18.024 1.00 92.88 219 ASP A C 1
ATOM 1801 O O . ASP A 1 219 ? 21.522 -6.545 -17.030 1.00 92.88 219 ASP A O 1
ATOM 1805 N N . GLY A 1 220 ? 19.582 -6.016 -18.034 1.00 91.50 220 GLY A N 1
ATOM 1806 C CA . GLY A 1 220 ? 18.702 -6.275 -16.898 1.00 91.50 220 GLY A CA 1
ATOM 1807 C C . GLY A 1 220 ? 18.658 -5.154 -15.859 1.00 91.50 220 GLY A C 1
ATOM 1808 O O . GLY A 1 220 ? 18.060 -5.351 -14.801 1.00 91.50 220 GLY A O 1
ATOM 1809 N N . ARG A 1 221 ? 19.280 -3.993 -16.114 1.00 94.56 221 ARG A N 1
ATOM 1810 C CA . ARG A 1 221 ? 19.257 -2.857 -15.182 1.00 94.56 221 ARG A CA 1
ATOM 1811 C C . ARG A 1 221 ? 18.079 -1.918 -15.451 1.00 94.56 221 ARG A C 1
ATOM 1813 O O . ARG A 1 221 ? 17.719 -1.711 -16.614 1.00 94.56 221 ARG A O 1
ATOM 1820 N N . PRO A 1 222 ? 17.519 -1.280 -14.408 1.00 94.50 222 PRO A N 1
ATOM 1821 C CA . PRO A 1 222 ? 16.552 -0.206 -14.593 1.00 94.50 222 PRO A CA 1
ATOM 1822 C C . PRO A 1 222 ? 17.161 0.911 -15.443 1.00 94.50 222 PRO A C 1
ATOM 1824 O O . PRO A 1 222 ? 18.197 1.477 -15.097 1.00 94.50 222 PRO A O 1
ATOM 1827 N N . THR A 1 223 ? 16.515 1.216 -16.563 1.00 94.00 223 THR A N 1
ATOM 1828 C CA . THR A 1 223 ? 16.946 2.232 -17.523 1.00 94.00 223 THR A CA 1
ATOM 1829 C C . THR A 1 223 ? 15.789 3.181 -17.787 1.00 94.00 223 THR A C 1
ATOM 1831 O O . THR A 1 223 ? 14.715 2.748 -18.200 1.00 94.00 223 THR A O 1
ATOM 1834 N N . GLN A 1 224 ? 16.001 4.473 -17.538 1.00 93.31 224 GLN A N 1
ATOM 1835 C CA . GLN A 1 224 ? 15.050 5.524 -17.894 1.00 93.31 224 GLN A CA 1
ATOM 1836 C C . GLN A 1 224 ? 15.108 5.757 -19.403 1.00 93.31 224 GLN A C 1
ATOM 1838 O O . GLN A 1 224 ? 16.174 6.088 -19.919 1.00 93.31 224 GLN A O 1
ATOM 1843 N N . LEU A 1 225 ? 13.967 5.639 -20.080 1.00 94.19 225 LEU A N 1
ATOM 1844 C CA . LEU A 1 225 ? 13.870 6.011 -21.486 1.00 94.19 225 LEU A CA 1
ATOM 1845 C C . LEU A 1 225 ? 13.760 7.535 -21.638 1.00 94.19 225 LEU A C 1
ATOM 1847 O O . LEU A 1 225 ? 13.160 8.235 -20.814 1.00 94.19 225 LEU A O 1
ATOM 1851 N N . ILE A 1 226 ? 14.336 8.054 -22.715 1.00 92.75 226 ILE A N 1
ATOM 1852 C CA . ILE A 1 226 ? 14.157 9.436 -23.172 1.00 92.75 226 ILE A CA 1
ATOM 1853 C C . ILE A 1 226 ? 13.368 9.466 -24.491 1.00 92.75 226 ILE A C 1
ATOM 1855 O O . ILE A 1 226 ? 13.271 8.440 -25.159 1.00 92.75 226 ILE A O 1
ATOM 1859 N N . PRO A 1 227 ? 12.821 10.622 -24.922 1.00 92.12 227 PRO A N 1
ATOM 1860 C CA . PRO A 1 227 ? 11.967 10.697 -26.114 1.00 92.12 227 PRO A CA 1
ATOM 1861 C C . PRO A 1 227 ? 12.580 10.172 -27.418 1.00 92.12 227 PRO A C 1
ATOM 1863 O O . PRO A 1 227 ? 11.855 9.858 -28.358 1.00 92.12 227 PRO A O 1
ATOM 1866 N N . THR A 1 228 ? 13.908 10.101 -27.499 1.00 92.94 228 THR A N 1
ATOM 1867 C CA . THR A 1 228 ? 14.628 9.572 -28.664 1.00 92.94 228 THR A CA 1
ATOM 1868 C C . THR A 1 228 ? 14.867 8.065 -28.609 1.00 92.94 228 THR A C 1
ATOM 1870 O O . THR A 1 228 ? 15.312 7.501 -29.608 1.00 92.94 228 THR A O 1
ATOM 1873 N N . ASP A 1 229 ? 14.616 7.422 -27.470 1.00 93.19 229 ASP A N 1
ATOM 1874 C CA . ASP A 1 229 ? 14.859 5.996 -27.289 1.00 93.19 229 ASP A CA 1
ATOM 1875 C C . ASP A 1 229 ? 13.747 5.154 -27.914 1.00 93.19 229 ASP A C 1
ATOM 1877 O O . ASP A 1 229 ? 12.564 5.509 -27.922 1.00 93.19 229 ASP A O 1
ATOM 1881 N N . GLU A 1 230 ? 14.125 3.979 -28.411 1.00 87.38 230 GLU A N 1
ATOM 1882 C CA . GLU A 1 230 ? 13.157 2.991 -28.867 1.00 87.38 230 GLU A CA 1
ATOM 1883 C C . GLU A 1 230 ? 12.291 2.504 -27.693 1.00 87.38 230 GLU A C 1
ATOM 1885 O O . GLU A 1 230 ? 12.790 2.177 -26.618 1.00 87.38 230 GLU A O 1
ATOM 1890 N N . GLY A 1 231 ? 10.974 2.444 -27.905 1.00 86.75 231 GLY A N 1
ATOM 1891 C CA . GLY A 1 231 ? 10.017 2.017 -26.881 1.00 86.75 231 GLY A CA 1
ATOM 1892 C C . GLY A 1 231 ? 9.560 3.123 -25.928 1.00 86.75 231 GLY A C 1
ATOM 1893 O O . GLY A 1 231 ? 8.681 2.861 -25.105 1.00 86.75 231 GLY A O 1
ATOM 1894 N N . PHE A 1 232 ? 10.081 4.351 -26.053 1.00 91.94 232 PHE A N 1
ATOM 1895 C CA . PHE A 1 232 ? 9.504 5.506 -25.369 1.00 91.94 232 PHE A CA 1
ATOM 1896 C C . PHE A 1 232 ? 8.060 5.738 -25.839 1.00 91.94 232 PHE A C 1
ATOM 1898 O O . PHE A 1 232 ? 7.753 5.652 -27.031 1.00 91.94 232 PHE A O 1
ATOM 1905 N N . ILE A 1 233 ? 7.167 6.034 -24.893 1.00 90.94 233 ILE A N 1
ATOM 1906 C CA . ILE A 1 233 ? 5.757 6.326 -25.157 1.00 90.94 233 ILE A CA 1
ATOM 1907 C C . ILE A 1 233 ? 5.446 7.695 -24.558 1.00 90.94 233 ILE A C 1
ATOM 1909 O O . ILE A 1 233 ? 5.508 7.862 -23.341 1.00 90.94 233 ILE A O 1
ATOM 1913 N N . ASP A 1 234 ? 5.076 8.658 -25.406 1.00 91.00 234 ASP A N 1
ATOM 1914 C CA . ASP A 1 234 ? 4.523 9.930 -24.945 1.00 91.00 234 ASP A CA 1
ATOM 1915 C C . ASP A 1 234 ? 3.037 9.760 -24.612 1.00 91.00 234 ASP A C 1
ATOM 1917 O O . ASP A 1 234 ? 2.171 9.737 -25.490 1.00 91.00 234 ASP A O 1
ATOM 1921 N N . TYR A 1 235 ? 2.740 9.633 -23.322 1.00 89.69 235 TYR A N 1
ATOM 1922 C CA . TYR A 1 235 ? 1.372 9.498 -22.831 1.00 89.69 235 TYR A CA 1
ATOM 1923 C C . TYR A 1 235 ? 0.578 10.819 -22.837 1.00 89.69 235 TYR A C 1
ATOM 1925 O O . TYR A 1 235 ? -0.641 10.769 -22.678 1.00 89.69 235 TYR A O 1
ATOM 1933 N N . PHE A 1 236 ? 1.215 11.979 -23.052 1.00 90.31 236 PHE A N 1
ATOM 1934 C CA . PHE A 1 236 ? 0.511 13.258 -23.241 1.00 90.31 236 PHE A CA 1
ATOM 1935 C C . PHE A 1 236 ? 0.073 13.486 -24.694 1.00 90.31 236 PHE A C 1
ATOM 1937 O O . PHE A 1 236 ? -0.825 14.292 -24.950 1.00 90.31 236 PHE A O 1
ATOM 1944 N N . GLY A 1 237 ? 0.701 12.785 -25.638 1.00 90.88 237 GLY A N 1
ATOM 1945 C CA . GLY A 1 237 ? 0.359 12.809 -27.053 1.00 90.88 237 GLY A CA 1
ATOM 1946 C C . GLY A 1 237 ? -0.800 11.875 -27.418 1.00 90.88 237 GLY A C 1
ATOM 1947 O O . GLY A 1 237 ? -1.752 11.658 -26.667 1.00 90.88 237 GLY A O 1
ATOM 1948 N N . ARG A 1 238 ? -0.724 11.301 -28.624 1.00 93.62 238 ARG A N 1
ATOM 1949 C CA . ARG A 1 238 ? -1.675 10.293 -29.125 1.00 93.62 238 ARG A CA 1
ATOM 1950 C C . ARG A 1 238 ? -0.922 9.012 -29.493 1.00 93.62 238 ARG A C 1
ATOM 1952 O O . ARG A 1 238 ? -0.850 8.674 -30.675 1.00 93.62 238 ARG A O 1
ATOM 1959 N N . PRO A 1 239 ? -0.387 8.263 -28.513 1.00 92.25 239 PRO A N 1
ATOM 1960 C CA . PRO A 1 239 ? 0.485 7.118 -28.788 1.00 92.25 239 PRO A CA 1
ATOM 1961 C C . PRO A 1 239 ? -0.213 6.013 -29.598 1.00 92.25 239 PRO A C 1
ATOM 1963 O O . PRO A 1 239 ? 0.419 5.298 -30.375 1.00 92.25 239 PRO A O 1
ATOM 1966 N N . TRP A 1 240 ? -1.540 5.894 -29.482 1.00 94.12 240 TRP A N 1
ATOM 1967 C CA . TRP A 1 240 ? -2.328 4.987 -30.319 1.00 94.12 240 TRP A CA 1
ATOM 1968 C C . TRP A 1 240 ? -2.355 5.413 -31.793 1.00 94.12 240 TRP A C 1
ATOM 1970 O O . TRP A 1 240 ? -2.274 4.550 -32.663 1.00 94.12 240 TRP A O 1
ATOM 1980 N N . ALA A 1 241 ? -2.438 6.718 -32.076 1.00 93.69 241 ALA A N 1
ATOM 1981 C CA . ALA A 1 241 ? -2.465 7.253 -33.435 1.00 93.69 241 ALA A CA 1
ATOM 1982 C C . ALA A 1 241 ? -1.092 7.120 -34.093 1.00 93.69 241 ALA A C 1
ATOM 1984 O O . ALA A 1 241 ? -1.007 6.648 -35.220 1.00 93.69 241 ALA A O 1
ATOM 1985 N N . GLU A 1 242 ? -0.013 7.388 -33.352 1.00 90.25 242 GLU A N 1
ATOM 1986 C CA . GLU A 1 242 ? 1.336 7.099 -33.842 1.00 90.25 242 GLU A CA 1
ATOM 1987 C C . GLU A 1 242 ? 1.498 5.627 -34.228 1.00 90.25 242 GLU A C 1
ATOM 1989 O O . GLU A 1 242 ? 2.125 5.308 -35.236 1.00 90.25 242 GLU A O 1
ATOM 1994 N N . ASN A 1 243 ? 0.938 4.705 -33.438 1.00 91.69 243 ASN A N 1
ATOM 1995 C CA . ASN A 1 243 ? 0.963 3.288 -33.781 1.00 91.69 243 ASN A CA 1
ATOM 1996 C C . ASN A 1 243 ? 0.137 2.989 -35.046 1.00 91.69 243 ASN A C 1
ATOM 1998 O O . ASN A 1 243 ? 0.575 2.194 -35.879 1.00 91.69 243 ASN A O 1
ATOM 2002 N N . TRP A 1 244 ? -1.022 3.633 -35.227 1.00 94.69 244 TRP A N 1
ATOM 2003 C CA . TRP A 1 244 ? -1.818 3.546 -36.458 1.00 94.69 244 TRP A CA 1
ATOM 2004 C C . TRP A 1 244 ? -1.033 4.018 -37.677 1.00 94.69 244 TRP A C 1
ATOM 2006 O O . TRP A 1 244 ? -0.827 3.226 -38.594 1.00 94.69 244 TRP A O 1
ATOM 2016 N N . GLU A 1 245 ? -0.484 5.226 -37.648 1.00 91.44 245 GLU A N 1
ATOM 2017 C CA . GLU A 1 245 ? 0.344 5.787 -38.721 1.00 91.44 245 GLU A CA 1
ATOM 2018 C C . GLU A 1 245 ? 1.549 4.884 -39.038 1.00 91.44 245 GLU A C 1
ATOM 2020 O O . GLU A 1 245 ? 1.829 4.548 -40.193 1.00 91.44 245 GLU A O 1
ATOM 2025 N N . LYS A 1 246 ? 2.238 4.400 -37.995 1.00 88.88 246 LYS A N 1
ATOM 2026 C CA . LYS A 1 246 ? 3.439 3.564 -38.134 1.00 88.88 246 LYS A CA 1
ATOM 2027 C C . LYS A 1 246 ? 3.151 2.148 -38.627 1.00 88.88 246 LYS A C 1
ATOM 2029 O O . LYS A 1 246 ? 4.072 1.521 -39.157 1.00 88.88 246 LYS A O 1
ATOM 2034 N N . ARG A 1 247 ? 1.954 1.586 -38.424 1.00 92.44 247 ARG A N 1
ATOM 2035 C CA . ARG A 1 247 ? 1.697 0.146 -38.659 1.00 92.44 247 ARG A CA 1
ATOM 2036 C C . ARG A 1 247 ? 0.489 -0.162 -39.540 1.00 92.44 247 ARG A C 1
ATOM 2038 O O . ARG A 1 247 ? 0.544 -1.153 -40.261 1.00 92.44 247 ARG A O 1
ATOM 2045 N N . PHE A 1 248 ? -0.559 0.651 -39.497 1.00 95.31 248 PHE A N 1
ATOM 2046 C CA . PHE A 1 248 ? -1.873 0.341 -40.068 1.00 95.31 248 PHE A CA 1
ATOM 2047 C C . PHE A 1 248 ? -2.294 1.297 -41.195 1.00 95.31 248 PHE A C 1
ATOM 2049 O O . PHE A 1 248 ? -2.968 0.865 -42.125 1.00 95.31 248 PHE A O 1
ATOM 2056 N N . GLU A 1 249 ? -1.847 2.553 -41.166 1.00 93.44 249 GLU A N 1
ATOM 2057 C CA . GLU A 1 249 ? -2.243 3.601 -42.124 1.00 93.44 249 GLU A CA 1
ATOM 2058 C C . GLU A 1 249 ? -1.151 3.896 -43.166 1.00 93.44 249 GLU A C 1
ATOM 2060 O O . GLU A 1 249 ? -1.185 4.900 -43.876 1.00 93.44 249 GLU A O 1
ATOM 2065 N N . LYS A 1 250 ? -0.162 3.002 -43.303 1.00 90.12 250 LYS A N 1
ATOM 2066 C CA . LYS A 1 250 ? 0.894 3.159 -44.311 1.00 90.12 250 LYS A CA 1
ATOM 2067 C C . LYS A 1 250 ? 0.286 3.237 -45.713 1.00 90.12 250 LYS A C 1
ATOM 2069 O O . LYS A 1 250 ? -0.266 2.259 -46.210 1.00 90.12 250 LYS A O 1
ATOM 2074 N N . GLY A 1 251 ? 0.451 4.388 -46.360 1.00 88.38 251 GLY A N 1
ATOM 2075 C CA . GLY A 1 251 ? -0.046 4.639 -47.715 1.00 88.38 251 GLY A CA 1
ATOM 2076 C C . GLY A 1 251 ? -1.503 5.098 -47.784 1.00 88.38 251 GLY A C 1
ATOM 2077 O O . GLY A 1 251 ? -2.046 5.188 -48.884 1.00 88.38 251 GLY A O 1
ATOM 2078 N N . TRP A 1 252 ? -2.141 5.392 -46.649 1.00 91.25 252 TRP A N 1
ATOM 2079 C CA . TRP A 1 252 ? -3.446 6.046 -46.649 1.00 91.25 252 TRP A CA 1
ATOM 2080 C C . TRP A 1 252 ? -3.303 7.495 -47.126 1.00 91.25 252 TRP A C 1
ATOM 2082 O O . TRP A 1 252 ? -2.331 8.180 -46.809 1.00 91.25 252 TRP A O 1
ATOM 2092 N N . GLN A 1 253 ? -4.274 7.965 -47.911 1.00 83.81 253 GLN A N 1
ATOM 2093 C CA . GLN A 1 253 ? -4.387 9.387 -48.223 1.00 83.81 253 GLN A CA 1
ATOM 2094 C C . GLN A 1 253 ? -5.055 10.077 -47.039 1.00 83.81 253 GLN A C 1
ATOM 2096 O O . GLN A 1 253 ? -6.230 9.839 -46.756 1.00 83.81 253 GLN A O 1
ATOM 2101 N N . HIS A 1 254 ? -4.294 10.913 -46.341 1.00 79.50 254 HIS A N 1
ATOM 2102 C CA . HIS A 1 254 ? -4.851 11.751 -45.290 1.00 79.50 254 HIS A CA 1
ATOM 2103 C C . HIS A 1 254 ? -5.683 12.874 -45.930 1.00 79.50 254 HIS A C 1
ATOM 2105 O O . HIS A 1 254 ? -5.253 13.432 -46.943 1.00 79.50 254 HIS A O 1
ATOM 2111 N N . PRO A 1 255 ? -6.868 13.200 -45.383 1.00 78.38 255 PRO A N 1
ATOM 2112 C CA . PRO A 1 255 ? -7.641 14.348 -45.839 1.00 78.38 255 PRO A CA 1
ATOM 2113 C C . PRO A 1 255 ? -6.796 15.621 -45.753 1.00 78.38 255 PRO A C 1
ATOM 2115 O O . PRO A 1 255 ? -6.139 15.850 -44.738 1.00 78.38 255 PRO A O 1
ATOM 2118 N N . GLU A 1 256 ? -6.818 16.446 -46.799 1.00 77.00 256 GLU A N 1
ATOM 2119 C CA . GLU A 1 256 ? -6.224 17.782 -46.730 1.00 77.00 256 GLU A CA 1
ATOM 2120 C C . GLU A 1 256 ? -7.037 18.640 -45.746 1.00 77.00 256 GLU A C 1
ATOM 2122 O O . GLU A 1 256 ? -8.272 18.632 -45.779 1.00 77.00 256 GLU A O 1
ATOM 2127 N N . HIS A 1 257 ? -6.331 19.317 -44.836 1.00 57.47 257 HIS A N 1
ATOM 2128 C CA . HIS A 1 257 ? -6.901 20.249 -43.861 1.00 57.47 257 HIS A CA 1
ATOM 2129 C C . HIS A 1 257 ? -7.194 21.614 -44.482 1.00 57.47 257 HIS A C 1
ATOM 2131 O O . HIS A 1 257 ? -6.330 22.111 -45.239 1.00 57.47 257 HIS A O 1
#

Nearest PDB structures (foldseek):
  5o16-assembly1_A  TM=3.037E-01  e=1.403E-01  Sorangium cellulosum
  4ffu-assembly2_K  TM=3.979E-01  e=1.847E+00  Sinorhizobium meliloti 1021
  3kg7-assembly1_C  TM=4.680E-01  e=9.060E+00  Lyngbya majuscula

Radius of gyration: 21.61 Å; Cα contacts (8 Å, |Δi|>4): 499; chains: 1; bounding box: 54×42×71 Å

Mean predicted aligned error: 4.56 Å

Foldseek 3Di:
DQVQAPQAFAKWFWDPVLQQVLQVVNDDPVVQLVFWDPVQSVVLVVQVCCVPPVVFWPFCLQVVHQQAQLLVSYDQFWGMWGWDDDPFWIWTWTGDSATDIDIAGEPDDDDDPAADRNAHKYWYDDRNKIKIKGARHPWDANGGSGTIAHNGKMKIWIWHQDPVNQWIKIKIWIDGVNTGPDIDIDIITIGGDTHNPPPPDDDDHHDNVQVHQWDQDPVRGTDGDDPPDPPDADPVDCRVVVCCCVPPCVPPDDDDD

Sequence (257 aa):
TAQTLPKWEGWYTRGAREEQWTYGRNLQTSTMLSLLTPEYQQRMTQMDYHEAVSNAPQWMAAFCYPEGFMRWWAEFSINEIEVIVTPHQVQLLSGVADNFLRKVLIGRRHVQKVPQWYGETIGFWDGNTLVAWTANVIPWTMSHSMFEYSDKLQVIEVFTPSRDGNGITVDATFYDPEAFIRPLHIVTPWIRRNGPDDPEARYTFIECRVQSTIVNGPDGRPTQLIPTDEGFIDYFGRPWAENWEKRFEKGWQHPEH

pLDDT: mean 93.54, std 5.33, range [57.47, 98.88]

Solvent-accessible surface area (backbone atoms only — not comparable to full-at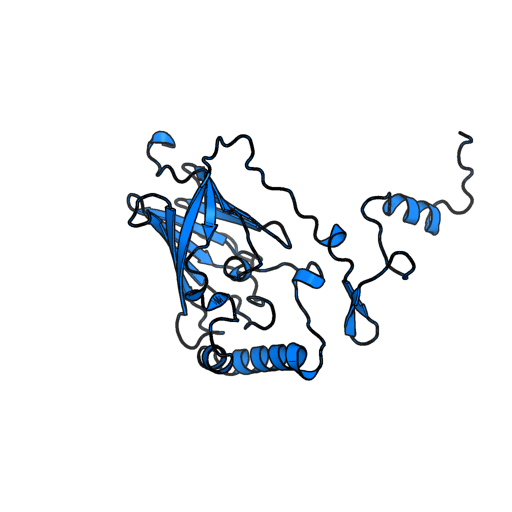om values): 14385 Å² total; per-residue (Å²): 103,68,89,73,51,76,90,64,51,15,31,26,35,80,43,65,71,85,73,38,58,61,48,61,78,66,45,58,67,71,62,57,41,71,45,31,26,76,68,36,30,51,52,32,51,52,44,41,42,28,44,77,71,67,68,44,56,84,44,45,70,49,63,60,44,85,60,35,48,56,20,77,60,23,63,81,38,47,54,59,36,39,33,46,74,52,80,52,33,39,36,39,40,34,37,66,56,46,73,45,78,48,56,34,31,42,81,56,74,93,75,79,90,62,62,30,53,66,30,51,32,25,24,45,73,58,87,73,27,40,42,33,42,33,33,46,21,42,56,38,47,31,49,79,78,41,48,55,45,44,53,67,34,31,35,43,36,41,37,31,67,28,97,85,68,59,32,36,31,36,37,39,40,41,39,27,85,74,26,27,74,56,72,46,75,51,75,43,41,28,43,54,75,44,56,72,79,44,91,82,72,74,87,77,87,53,60,33,69,76,78,34,60,36,41,72,38,99,85,68,34,73,34,76,56,46,92,89,42,88,87,53,73,57,79,88,64,56,57,69,54,55,48,36,53,74,70,73,44,72,88,60,84,74,80,86,130

Secondary struc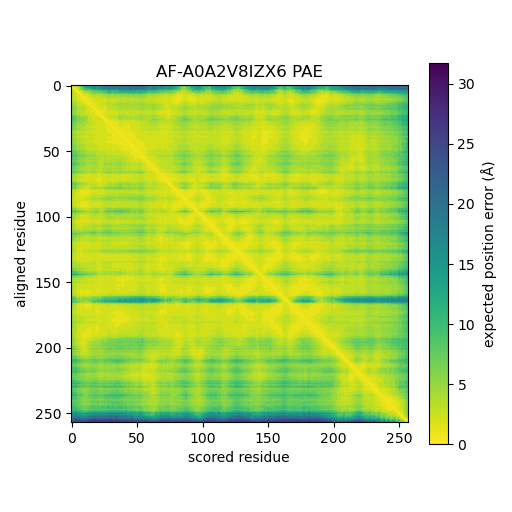ture (DSSP, 8-state):
-GGGS----EEEEE--GGG-GGGSSSS-HHHHHTTB-HHHHHHHHHHHHHHHTS-----GGGTT----GGGGGSTTT-SSEEEEE-SSEEEEEE-SSS-EEEEEEET------S-BTT-EEEEEEETTEEEEEEE-BPPEESSTT--EE-TT-EEEEEEEE-TTSSEEEEEEEEE-TTTBSS-EEEEEEEEEEE-TT-SS--PPPP-HHHH--EEE-TTSSEEE--TTSTT---TTS-HHHHHHHHHT-TT--PPP-